Protein AF-A0A2D4MQB1-F1 (afdb_monomer_lite)

InterPro domains:
  IPR019140 Mini-chromosome maintenance complex-binding protein [PF09739] (4-278)
  IPR019140 Mini-chromosome maintenance complex-binding protein [PTHR13489] (4-278)

pLDDT: mean 83.59, std 16.18, range [29.67, 97.56]

Radius of gyration: 23.27 Å; chains: 1; bounding box: 60×60×60 Å

Foldseek 3Di:
DDDDPPDDPPPLQDQDPPDDDQAAAEDDDPPPVVDDQQFDKDFDFDKDQDQVVLVVVVVVVVVPDDPPPVPPPPQDPLQCCNVRPHCVRYIYGYGPDMDGAPFDPPVADSDCVDPVNVVVVVVCVVVVVVVVVVQLVVQCVLVVNPSVVSVLVVLQLPFDQPDDDPQFGPRHDDDDDPPDPLDPVSLVSVVVVVVVVGVAEDEDEPALCCLQPFFAAWEQDPNNRDTRHHNVSHHHSYHYHYHCSNYDDDDRDPSSVVNVVQVVCCVGRVDGDYHHPD

Organism: NCBI:txid129469

Structure (mmCIF, N/CA/C/O backbone):
data_AF-A0A2D4MQB1-F1
#
_entry.id   AF-A0A2D4MQB1-F1
#
loop_
_atom_site.group_PDB
_atom_site.id
_atom_site.type_symbol
_atom_site.label_atom_id
_atom_site.label_alt_id
_atom_site.label_comp_id
_atom_site.label_asym_id
_atom_site.label_entity_id
_atom_site.label_seq_id
_atom_site.pdbx_PDB_ins_code
_atom_site.Cartn_x
_atom_site.Cartn_y
_atom_site.Cartn_z
_atom_site.occupancy
_atom_site.B_iso_or_equiv
_atom_site.auth_seq_id
_atom_site.auth_comp_id
_atom_site.auth_asym_id
_atom_site.auth_atom_id
_atom_site.pdbx_PDB_model_num
ATOM 1 N N . MET A 1 1 ? 14.865 -39.411 -20.810 1.00 39.41 1 MET A N 1
ATOM 2 C CA . MET A 1 1 ? 15.833 -38.439 -20.257 1.00 39.41 1 MET A CA 1
ATOM 3 C C . MET A 1 1 ? 15.726 -37.152 -21.051 1.00 39.41 1 MET A C 1
ATOM 5 O O . MET A 1 1 ? 15.354 -37.228 -22.212 1.00 39.41 1 MET A O 1
ATOM 9 N N . ILE A 1 2 ? 16.110 -36.040 -20.419 1.00 30.61 2 ILE A N 1
ATOM 10 C CA . ILE A 1 2 ? 16.057 -34.640 -20.873 1.00 30.61 2 ILE A CA 1
ATOM 11 C C . ILE A 1 2 ? 14.735 -33.954 -20.499 1.00 30.61 2 ILE A C 1
ATOM 13 O O . ILE A 1 2 ? 13.847 -33.720 -21.311 1.00 30.61 2 ILE A O 1
ATOM 17 N N . SER A 1 3 ? 14.630 -33.645 -19.205 1.00 29.67 3 SER A N 1
ATOM 18 C CA . SER A 1 3 ? 13.843 -32.523 -18.701 1.00 29.67 3 SER A CA 1
ATOM 19 C C . SER A 1 3 ? 14.290 -31.257 -19.430 1.00 29.67 3 SER A C 1
ATOM 21 O O . SER A 1 3 ? 15.469 -30.904 -19.365 1.00 29.67 3 SER A O 1
ATOM 23 N N . LEU A 1 4 ? 13.370 -30.592 -20.135 1.00 36.75 4 LEU A N 1
ATOM 24 C CA . LEU A 1 4 ? 13.613 -29.244 -20.630 1.00 36.75 4 LEU A CA 1
ATOM 25 C C . LEU A 1 4 ? 14.014 -28.373 -19.436 1.00 36.75 4 LEU A C 1
ATOM 27 O O . LEU A 1 4 ? 13.298 -28.323 -18.437 1.00 36.75 4 LEU A O 1
ATOM 31 N N . ASN A 1 5 ? 15.168 -27.717 -19.549 1.00 37.62 5 ASN A N 1
ATOM 32 C CA . ASN A 1 5 ? 15.550 -26.602 -18.698 1.00 37.62 5 ASN A CA 1
ATOM 33 C C . ASN A 1 5 ? 14.434 -25.554 -18.782 1.00 37.62 5 ASN A C 1
ATOM 35 O O . ASN A 1 5 ? 14.421 -24.733 -19.698 1.00 37.62 5 ASN A O 1
ATOM 39 N N . CYS A 1 6 ? 13.489 -25.585 -17.842 1.00 34.50 6 CYS A N 1
ATOM 40 C CA . CYS A 1 6 ? 12.699 -24.410 -17.529 1.00 34.50 6 CYS A CA 1
ATOM 41 C C . CYS A 1 6 ? 13.705 -23.368 -17.048 1.00 34.50 6 CYS A C 1
ATOM 43 O O . CYS A 1 6 ? 14.207 -23.456 -15.928 1.00 34.50 6 CYS A O 1
ATOM 45 N N . SER A 1 7 ? 14.040 -22.416 -17.920 1.00 46.31 7 SER A N 1
ATOM 46 C CA . SER A 1 7 ? 14.590 -21.135 -17.494 1.00 46.31 7 SER A CA 1
ATOM 47 C C . SER A 1 7 ? 13.799 -20.680 -16.273 1.00 46.31 7 SER A C 1
ATOM 49 O O . SER A 1 7 ? 12.564 -20.745 -16.300 1.00 46.31 7 SER A O 1
ATOM 51 N N . SER A 1 8 ? 14.494 -20.285 -15.207 1.00 52.44 8 SER A N 1
ATOM 52 C CA . SER A 1 8 ? 13.851 -19.728 -14.021 1.00 52.44 8 SER A CA 1
ATOM 53 C C . SER A 1 8 ? 12.807 -18.693 -14.458 1.00 52.44 8 SER A C 1
ATOM 55 O O . SER A 1 8 ? 13.079 -17.911 -15.377 1.00 52.44 8 SER A O 1
ATOM 57 N N . PRO A 1 9 ? 11.590 -18.725 -13.886 1.00 65.94 9 PRO A N 1
ATOM 58 C CA . PRO A 1 9 ? 10.560 -17.762 -14.242 1.00 65.94 9 PRO A CA 1
ATOM 59 C C . PRO A 1 9 ? 11.126 -16.352 -14.055 1.00 65.9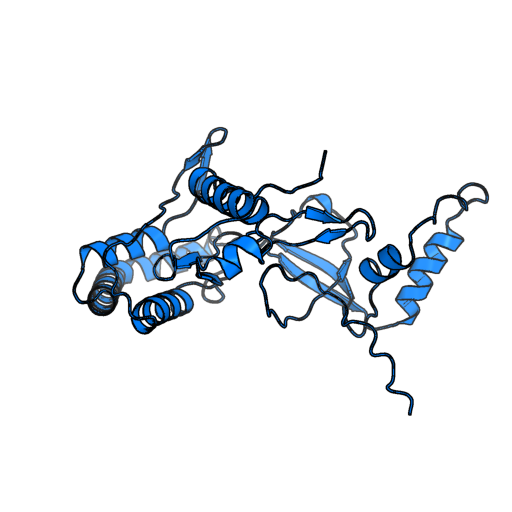4 9 PRO A C 1
ATOM 61 O O . PRO A 1 9 ? 11.779 -16.075 -13.050 1.00 65.94 9 PRO A O 1
ATOM 64 N N . LEU A 1 10 ? 10.923 -15.495 -15.057 1.00 71.06 10 LEU A N 1
ATOM 65 C CA . LEU A 1 10 ? 11.359 -14.102 -15.017 1.00 71.06 10 LEU A CA 1
ATOM 66 C C . LEU A 1 10 ? 10.760 -13.433 -13.777 1.00 71.06 10 LEU A C 1
ATOM 68 O O . LEU A 1 10 ? 9.540 -13.382 -13.626 1.00 71.06 10 LEU A O 1
ATOM 72 N N . ASP A 1 11 ? 11.627 -12.939 -12.895 1.00 82.31 11 ASP A N 1
ATOM 73 C CA . ASP A 1 11 ? 11.204 -12.218 -11.703 1.00 82.31 11 ASP A CA 1
ATOM 74 C C . ASP A 1 11 ? 10.722 -10.818 -12.100 1.00 82.31 11 ASP A C 1
ATOM 76 O O . ASP A 1 11 ? 11.501 -9.925 -12.459 1.00 82.31 11 ASP A O 1
ATOM 80 N N . LEU A 1 12 ? 9.405 -10.634 -12.048 1.00 84.94 12 LEU A N 1
ATOM 81 C CA . LEU A 1 12 ? 8.749 -9.364 -12.340 1.00 84.94 12 LEU A CA 1
ATOM 82 C C . LEU A 1 12 ? 8.940 -8.326 -11.223 1.00 84.94 12 LEU A C 1
ATOM 84 O O . LEU A 1 12 ? 8.574 -7.172 -11.430 1.00 84.94 12 LEU A O 1
ATOM 88 N N . ASN A 1 13 ? 9.605 -8.693 -10.117 1.00 87.31 13 ASN A N 1
ATOM 89 C CA . ASN A 1 13 ? 9.985 -7.804 -9.016 1.00 87.31 13 ASN A CA 1
ATOM 90 C C . ASN A 1 13 ? 8.786 -7.132 -8.365 1.00 87.31 13 ASN A C 1
ATOM 92 O O . ASN A 1 13 ? 8.768 -5.929 -8.111 1.00 87.31 13 ASN A O 1
ATOM 96 N N . PHE A 1 14 ? 7.765 -7.942 -8.124 1.00 89.94 14 PHE A N 1
ATOM 97 C CA . PHE A 1 14 ? 6.647 -7.540 -7.303 1.00 89.94 14 PHE A CA 1
ATOM 98 C C . PHE A 1 14 ? 7.114 -7.361 -5.853 1.00 89.94 14 PHE A C 1
ATOM 100 O O . PHE A 1 14 ? 7.876 -8.192 -5.350 1.00 89.94 14 PHE A O 1
ATOM 107 N N . PRO A 1 15 ? 6.684 -6.290 -5.165 1.00 89.38 15 PRO A N 1
ATOM 108 C CA . PRO A 1 15 ? 7.092 -6.043 -3.788 1.00 89.38 15 PRO A CA 1
ATOM 109 C C . PRO A 1 15 ? 6.518 -7.079 -2.821 1.00 89.38 15 PRO A C 1
ATOM 111 O O . PRO A 1 15 ? 7.163 -7.396 -1.822 1.00 89.38 15 PRO A O 1
ATOM 114 N N . LEU A 1 16 ? 5.321 -7.607 -3.098 1.00 91.12 16 LEU A N 1
ATOM 115 C CA . LEU A 1 16 ? 4.625 -8.523 -2.202 1.00 91.12 16 LEU A CA 1
ATOM 116 C C . LEU A 1 16 ? 4.814 -9.993 -2.611 1.00 91.12 16 LEU A C 1
ATOM 118 O O . LEU A 1 16 ? 4.748 -10.335 -3.796 1.00 91.12 16 LEU A O 1
ATOM 122 N N . PRO A 1 17 ? 5.018 -10.902 -1.639 1.00 86.19 17 PRO A N 1
ATOM 123 C CA . PRO A 1 17 ? 5.221 -12.312 -1.929 1.00 86.19 17 PRO A CA 1
ATOM 124 C C . PRO A 1 17 ? 3.948 -12.942 -2.504 1.00 86.19 17 PRO A C 1
ATOM 126 O O . PRO A 1 17 ? 2.856 -12.795 -1.960 1.00 86.19 17 PRO A O 1
ATOM 129 N N . GLY A 1 18 ? 4.100 -13.699 -3.591 1.00 83.00 18 GLY A N 1
ATOM 130 C CA . GLY A 1 18 ? 2.994 -14.431 -4.213 1.00 83.00 18 GLY A CA 1
ATOM 131 C C . GLY A 1 18 ? 2.094 -13.594 -5.125 1.00 83.00 18 GLY A C 1
ATOM 132 O O . GLY A 1 18 ? 1.103 -14.134 -5.624 1.00 83.00 18 GLY A O 1
ATOM 133 N N . GLU A 1 19 ? 2.433 -12.325 -5.383 1.00 83.88 19 GLU A N 1
ATOM 134 C CA . GLU A 1 19 ? 1.732 -11.516 -6.380 1.00 83.88 19 GLU A CA 1
ATOM 135 C C . GLU A 1 19 ? 1.827 -12.133 -7.778 1.00 83.88 19 GLU A C 1
ATOM 137 O O . GLU A 1 19 ? 2.882 -12.558 -8.252 1.00 83.88 19 GLU A O 1
ATOM 142 N N . LYS A 1 20 ? 0.670 -12.188 -8.437 1.00 78.62 20 LYS A N 1
ATOM 143 C CA . LYS A 1 20 ? 0.498 -12.681 -9.804 1.00 78.62 20 LYS A CA 1
ATOM 144 C C . LYS A 1 20 ? -0.252 -11.613 -10.582 1.00 78.62 20 LYS A C 1
ATOM 146 O O . LYS A 1 20 ? -1.454 -11.726 -10.808 1.00 78.62 20 LYS A O 1
ATOM 151 N N . GLY A 1 21 ? 0.455 -10.536 -10.898 1.00 82.19 21 GLY A N 1
ATOM 152 C CA . GLY A 1 21 ? -0.065 -9.417 -11.675 1.00 82.19 21 GLY A CA 1
ATOM 153 C C . GLY A 1 21 ? 0.543 -9.360 -13.077 1.00 82.19 21 GLY A C 1
ATOM 154 O O . GLY A 1 21 ? 1.597 -9.954 -13.320 1.00 82.19 21 GLY A O 1
ATOM 155 N N . PRO A 1 22 ? -0.093 -8.639 -14.012 1.00 86.56 22 PRO A N 1
ATOM 156 C CA . PRO A 1 22 ? 0.589 -8.210 -15.221 1.00 86.56 22 PRO A CA 1
ATOM 157 C C . PRO A 1 22 ? 1.653 -7.164 -14.858 1.00 86.56 22 PRO A C 1
ATOM 159 O O . PRO A 1 22 ? 1.394 -6.241 -14.089 1.00 86.56 22 PRO A O 1
ATOM 162 N N . ALA A 1 23 ? 2.841 -7.290 -15.440 1.00 88.81 23 ALA A N 1
ATOM 163 C CA . ALA A 1 23 ? 3.838 -6.226 -15.452 1.00 88.81 23 ALA A CA 1
ATOM 164 C C . ALA A 1 23 ? 3.847 -5.574 -16.837 1.00 88.81 23 ALA A C 1
ATOM 166 O O . ALA A 1 23 ? 3.594 -6.242 -17.838 1.00 88.81 23 ALA A O 1
ATOM 167 N N . CYS A 1 24 ? 4.159 -4.284 -16.919 1.00 89.50 24 CYS A N 1
ATOM 168 C CA . CYS A 1 24 ? 4.326 -3.605 -18.200 1.00 89.50 24 CYS A CA 1
ATOM 169 C C . CYS A 1 24 ? 5.505 -2.635 -18.157 1.00 89.50 24 CYS A C 1
ATOM 171 O O . CYS A 1 24 ? 5.868 -2.118 -17.100 1.00 89.50 24 CYS A O 1
ATOM 173 N N . LEU A 1 25 ? 6.104 -2.400 -19.322 1.00 90.62 25 LEU A N 1
ATOM 174 C CA . LEU A 1 25 ? 7.092 -1.351 -19.524 1.00 90.62 25 LEU A CA 1
ATOM 175 C C . LEU A 1 25 ? 6.402 -0.145 -20.141 1.00 90.62 25 LEU A C 1
ATOM 177 O O . LEU A 1 25 ? 5.804 -0.229 -21.212 1.00 90.62 25 LEU A O 1
ATOM 181 N N . VAL A 1 26 ? 6.510 0.990 -19.472 1.00 91.75 26 VAL A N 1
ATOM 182 C CA . VAL A 1 26 ? 5.881 2.233 -19.899 1.00 91.75 26 VAL A CA 1
ATOM 183 C C . VAL A 1 26 ? 6.964 3.132 -20.490 1.00 91.75 26 VAL A C 1
ATOM 185 O O . VAL A 1 26 ? 7.891 3.531 -19.788 1.00 91.75 26 VAL A O 1
ATOM 188 N N . LYS A 1 27 ? 6.884 3.413 -21.795 1.00 90.75 27 LYS A N 1
ATOM 189 C CA . LYS A 1 27 ? 7.821 4.294 -22.503 1.00 90.75 27 LYS A CA 1
ATOM 190 C C . LYS A 1 27 ? 7.291 5.723 -22.479 1.00 90.75 27 LYS A C 1
ATOM 192 O O . LYS A 1 27 ? 6.285 6.021 -23.123 1.00 90.75 27 LYS A O 1
ATOM 197 N N . ILE A 1 28 ? 7.985 6.582 -21.741 1.00 90.94 28 ILE A N 1
ATOM 198 C CA . ILE A 1 28 ? 7.672 8.003 -21.587 1.00 90.94 28 ILE A CA 1
ATOM 199 C C . ILE A 1 28 ? 8.730 8.798 -22.350 1.00 90.94 28 ILE A C 1
ATOM 201 O O . ILE A 1 28 ? 9.920 8.626 -22.106 1.00 90.94 28 ILE A O 1
ATOM 205 N N . TYR A 1 29 ? 8.289 9.635 -23.284 1.00 88.69 29 TYR A N 1
ATOM 206 C CA . TYR A 1 29 ? 9.176 10.403 -24.163 1.00 88.69 29 TYR A CA 1
ATOM 207 C C . TYR A 1 29 ? 9.440 11.821 -23.657 1.00 88.69 29 TYR A C 1
ATOM 209 O O . TYR A 1 29 ? 10.516 12.366 -23.874 1.00 88.69 29 TYR A O 1
ATOM 217 N N . GLU A 1 30 ? 8.471 12.402 -22.952 1.00 85.75 30 GLU A N 1
ATOM 218 C CA . GLU A 1 30 ? 8.533 13.762 -22.424 1.00 85.75 30 GLU A CA 1
ATOM 219 C C . GLU A 1 30 ? 8.185 13.757 -20.934 1.00 85.75 30 GLU A C 1
ATOM 221 O O . GLU A 1 30 ? 7.330 12.991 -20.490 1.00 85.75 30 GLU A O 1
ATOM 226 N N . ASN A 1 31 ? 8.828 14.633 -20.157 1.00 80.62 31 ASN A N 1
ATOM 227 C CA . ASN A 1 31 ? 8.531 14.855 -18.735 1.00 80.62 31 ASN A CA 1
ATOM 228 C C . ASN A 1 31 ? 8.617 13.600 -17.836 1.00 80.62 31 ASN A C 1
ATOM 230 O O . ASN A 1 31 ? 7.926 13.521 -16.817 1.00 80.62 31 ASN A O 1
ATOM 234 N N . GLY A 1 32 ? 9.483 12.633 -18.168 1.00 75.31 32 GLY A N 1
ATOM 235 C CA . GLY A 1 32 ? 9.675 11.407 -17.375 1.00 75.31 32 GLY A CA 1
ATOM 236 C C . GLY A 1 32 ? 10.068 11.664 -15.914 1.00 75.31 32 GLY A C 1
ATOM 237 O O . GLY A 1 32 ? 9.607 10.954 -15.023 1.00 75.31 32 GLY A O 1
ATOM 238 N N . ASP A 1 33 ? 10.811 12.742 -15.653 1.00 82.62 33 ASP A N 1
ATOM 239 C CA . ASP A 1 33 ? 11.282 13.129 -14.312 1.00 82.62 33 ASP A CA 1
ATOM 240 C C . ASP A 1 33 ? 10.156 13.533 -13.340 1.00 82.62 33 ASP A C 1
ATOM 242 O O . ASP A 1 33 ? 10.383 13.700 -12.139 1.00 82.62 33 ASP A O 1
ATOM 246 N N . SER A 1 34 ? 8.929 13.713 -13.840 1.00 86.38 34 SER A N 1
ATOM 247 C CA . SER A 1 34 ? 7.768 14.075 -13.020 1.00 86.38 34 SER A CA 1
ATOM 248 C C . SER A 1 34 ? 7.245 12.921 -12.156 1.00 86.38 34 SER A C 1
ATOM 250 O O . SER A 1 34 ? 6.579 13.166 -11.143 1.00 86.38 34 SER A O 1
ATOM 252 N N . PHE A 1 35 ? 7.568 11.675 -12.513 1.00 89.44 35 PHE A N 1
ATOM 253 C CA . PHE A 1 35 ? 7.091 10.479 -11.828 1.00 89.44 35 PHE A CA 1
ATOM 254 C C . PHE A 1 35 ? 8.142 9.928 -10.871 1.00 89.44 35 PHE A C 1
ATOM 256 O O . PHE A 1 35 ? 9.323 9.812 -11.198 1.00 89.44 35 PHE A O 1
ATOM 263 N N . LYS A 1 36 ? 7.705 9.562 -9.667 1.00 89.31 36 LYS A N 1
ATOM 264 C CA . LYS A 1 36 ? 8.562 8.951 -8.648 1.00 89.31 36 LYS A CA 1
ATOM 265 C C . LYS A 1 36 ? 8.267 7.466 -8.513 1.00 89.31 36 LYS A C 1
ATOM 267 O O . LYS A 1 36 ? 7.178 6.990 -8.823 1.00 89.31 36 LYS A O 1
ATOM 272 N N . VAL A 1 37 ? 9.242 6.735 -7.982 1.00 87.38 37 VAL A N 1
ATOM 273 C CA . VAL A 1 37 ? 9.054 5.334 -7.594 1.00 87.38 37 VAL A CA 1
ATOM 274 C C . VAL A 1 37 ? 7.880 5.236 -6.609 1.00 87.38 37 VAL A C 1
ATOM 276 O O . VAL A 1 37 ? 7.793 6.031 -5.673 1.00 87.38 37 VAL A O 1
ATOM 279 N N . ASN A 1 38 ? 6.995 4.260 -6.833 1.00 88.69 38 ASN A N 1
ATOM 280 C CA . ASN A 1 38 ? 5.734 4.017 -6.109 1.00 88.69 38 ASN A CA 1
ATOM 281 C C . ASN A 1 38 ? 4.607 5.026 -6.356 1.00 88.69 38 ASN A C 1
ATOM 283 O O . ASN A 1 38 ? 3.572 4.944 -5.687 1.00 88.69 38 ASN A O 1
ATOM 287 N N . ASP A 1 39 ? 4.769 5.956 -7.299 1.00 90.88 39 ASP A N 1
ATOM 288 C CA . ASP A 1 39 ? 3.627 6.731 -7.768 1.00 90.88 39 ASP A CA 1
ATOM 289 C C . ASP A 1 39 ? 2.633 5.815 -8.488 1.00 90.88 39 ASP A C 1
ATOM 291 O O . ASP A 1 39 ? 3.007 4.934 -9.262 1.00 90.88 39 ASP A O 1
ATOM 295 N N . ILE A 1 40 ? 1.347 6.047 -8.232 1.00 91.38 40 ILE A N 1
ATOM 296 C CA . ILE A 1 40 ? 0.264 5.360 -8.926 1.00 91.38 40 ILE A CA 1
ATOM 297 C C . ILE A 1 40 ? -0.166 6.235 -10.095 1.00 91.38 40 ILE A C 1
ATOM 299 O O . ILE A 1 40 ? -0.506 7.407 -9.905 1.00 91.38 40 ILE A O 1
ATOM 303 N N . LEU A 1 41 ? -0.148 5.663 -11.295 1.00 91.75 41 LEU A N 1
ATOM 304 C CA . LEU A 1 41 ? -0.422 6.370 -12.538 1.00 91.75 41 LEU A CA 1
ATOM 305 C C . LEU A 1 41 ? -1.581 5.720 -13.286 1.00 91.75 41 LEU A C 1
ATOM 307 O O . LEU A 1 41 ? -1.700 4.497 -13.323 1.00 91.75 41 LEU A O 1
ATOM 311 N N . GLU A 1 42 ? -2.375 6.553 -13.941 1.00 91.31 42 GLU A N 1
ATOM 312 C CA . GLU A 1 42 ? -3.244 6.148 -15.034 1.00 91.31 42 GLU A CA 1
ATOM 313 C C . GLU A 1 42 ? -2.563 6.512 -16.355 1.00 91.31 42 GLU A C 1
ATOM 315 O O . GLU A 1 42 ? -2.073 7.631 -16.527 1.00 91.31 42 GLU A O 1
ATOM 320 N N . VAL A 1 43 ? -2.473 5.550 -17.272 1.00 92.94 43 VAL A N 1
ATOM 321 C CA . VAL A 1 43 ? -1.682 5.679 -18.497 1.00 92.94 43 VAL A CA 1
ATOM 322 C C . VAL A 1 43 ? -2.535 5.331 -19.706 1.00 92.94 43 VAL A C 1
ATOM 324 O O . VAL A 1 43 ? -3.110 4.247 -19.787 1.00 92.94 43 VAL A O 1
ATOM 327 N N . TYR A 1 44 ? -2.534 6.232 -20.681 1.00 93.94 44 TYR A N 1
ATOM 328 C CA . TYR A 1 44 ? -3.161 6.067 -21.982 1.00 93.94 44 TYR A CA 1
ATOM 329 C C . TYR A 1 44 ? -2.072 6.067 -23.049 1.00 93.94 44 TYR A C 1
ATOM 331 O O . TYR A 1 44 ? -1.236 6.974 -23.124 1.00 93.94 44 TYR A O 1
ATOM 339 N N . GLY A 1 45 ? -2.061 5.038 -23.887 1.00 94.00 45 GLY A N 1
ATOM 340 C CA . GLY A 1 45 ? -0.991 4.861 -24.851 1.00 94.00 45 GLY A CA 1
ATOM 341 C C . GLY A 1 45 ? -1.252 3.757 -25.855 1.00 94.00 45 GLY A C 1
ATOM 342 O O . GLY A 1 45 ? -2.281 3.082 -25.828 1.00 94.00 45 GLY A O 1
ATOM 343 N N . ILE A 1 46 ? -0.285 3.581 -26.748 1.00 93.56 46 ILE A N 1
ATOM 344 C CA . ILE A 1 46 ? -0.321 2.554 -27.786 1.00 93.56 46 ILE A CA 1
ATOM 345 C C . ILE A 1 46 ? 0.390 1.317 -27.250 1.00 93.56 46 ILE A C 1
ATOM 347 O O . ILE A 1 46 ? 1.571 1.364 -26.892 1.00 93.56 46 ILE A O 1
ATOM 351 N N . LEU A 1 47 ? -0.339 0.204 -27.194 1.00 92.00 47 LEU A N 1
ATOM 352 C CA . LEU A 1 47 ? 0.217 -1.088 -26.827 1.00 92.00 47 LEU A CA 1
ATOM 353 C C . LEU A 1 47 ? 1.087 -1.617 -27.974 1.00 92.00 47 LEU A C 1
ATOM 355 O O . LEU A 1 47 ? 0.601 -1.870 -29.074 1.00 92.00 47 LEU A O 1
ATOM 359 N N . SER A 1 48 ? 2.367 -1.819 -27.690 1.00 85.44 48 SER A N 1
ATOM 360 C CA . SER A 1 48 ? 3.320 -2.450 -28.591 1.00 85.44 48 SER A CA 1
ATOM 361 C C . SER A 1 48 ? 3.510 -3.913 -28.202 1.00 85.44 48 SER A C 1
ATOM 363 O O . SER A 1 48 ? 3.967 -4.235 -27.100 1.00 85.44 48 SER A O 1
ATOM 365 N N . VAL A 1 49 ? 3.119 -4.798 -29.119 1.00 74.19 49 VAL A N 1
ATOM 366 C CA . VAL A 1 49 ? 3.163 -6.261 -28.952 1.00 74.19 49 VAL A CA 1
ATOM 367 C C . VAL A 1 49 ? 4.232 -6.900 -29.848 1.00 74.19 49 VAL A C 1
ATOM 369 O O . VAL A 1 49 ? 4.487 -8.097 -29.742 1.00 74.19 49 VAL A O 1
ATOM 372 N N . ASP A 1 50 ? 4.859 -6.123 -30.737 1.00 66.06 50 ASP A N 1
ATOM 373 C CA . ASP A 1 50 ? 5.742 -6.658 -31.771 1.00 66.06 50 ASP A CA 1
ATOM 374 C C . ASP A 1 50 ? 7.142 -6.988 -31.208 1.00 66.06 50 ASP A C 1
ATOM 376 O O . ASP A 1 50 ? 7.844 -6.083 -30.738 1.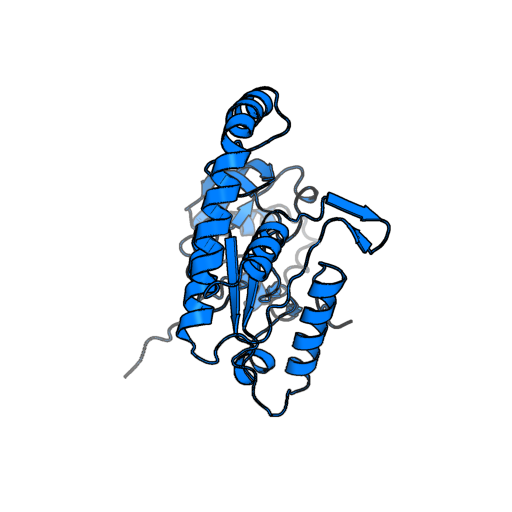00 66.06 50 ASP A O 1
ATOM 380 N N . PRO A 1 51 ? 7.594 -8.258 -31.253 1.00 59.28 51 PRO A N 1
ATOM 381 C CA . PRO A 1 51 ? 8.953 -8.628 -30.867 1.00 59.28 51 PRO A CA 1
ATOM 382 C C . PRO A 1 51 ? 10.038 -7.957 -31.728 1.00 59.28 51 PRO A C 1
ATOM 384 O O . PRO A 1 51 ? 11.157 -7.803 -31.239 1.00 59.28 51 PRO A O 1
ATOM 387 N N . VAL A 1 52 ? 9.734 -7.520 -32.957 1.00 55.34 52 VAL A N 1
ATOM 388 C CA . VAL A 1 52 ? 10.694 -6.860 -33.863 1.00 55.34 52 VAL A CA 1
ATOM 389 C C . VAL A 1 52 ? 11.063 -5.454 -33.379 1.00 55.34 52 VAL A C 1
ATOM 391 O O . VAL A 1 52 ? 12.213 -5.042 -33.510 1.00 55.34 52 VAL A O 1
ATOM 394 N N . LEU A 1 53 ? 10.156 -4.741 -32.702 1.00 53.44 53 LEU A N 1
ATOM 395 C CA . LEU A 1 53 ? 10.472 -3.438 -32.099 1.00 53.44 53 LEU A CA 1
ATOM 396 C C . LEU A 1 53 ? 11.480 -3.541 -30.942 1.00 53.44 53 LEU A C 1
ATOM 398 O O . LEU A 1 53 ? 12.114 -2.544 -30.606 1.00 53.44 53 LEU A O 1
ATOM 402 N N . ASN A 1 54 ? 11.674 -4.727 -30.350 1.00 52.62 54 ASN A N 1
ATOM 403 C CA . ASN A 1 54 ? 12.763 -4.945 -29.389 1.00 52.62 54 ASN A CA 1
ATOM 404 C C . ASN A 1 54 ? 14.13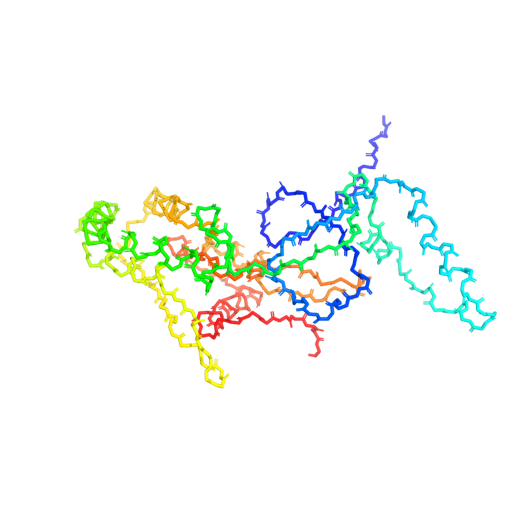3 -5.020 -30.071 1.00 52.62 54 ASN A C 1
ATOM 406 O O . ASN A 1 54 ? 15.124 -4.644 -29.455 1.00 52.62 54 ASN A O 1
ATOM 410 N N . LEU A 1 55 ? 14.189 -5.490 -31.321 1.00 51.88 55 LEU A N 1
ATOM 411 C CA . LEU A 1 55 ? 15.415 -5.519 -32.121 1.00 51.88 55 LEU A CA 1
ATOM 412 C C . LEU A 1 55 ? 15.726 -4.129 -32.676 1.00 51.88 55 LEU A C 1
ATOM 414 O O . LEU A 1 55 ? 16.850 -3.671 -32.539 1.00 51.88 55 LEU A O 1
ATOM 418 N N . LEU A 1 56 ? 14.719 -3.407 -33.178 1.00 48.66 56 LEU A N 1
ATOM 419 C CA . LEU A 1 56 ? 14.902 -2.053 -33.714 1.00 48.66 56 LEU A CA 1
ATOM 420 C C . LEU A 1 56 ? 15.378 -1.048 -32.654 1.00 48.66 56 LEU A C 1
ATOM 422 O O . LEU A 1 56 ? 16.159 -0.163 -32.960 1.00 48.66 56 LEU A O 1
ATOM 426 N N . ASN A 1 57 ? 14.981 -1.206 -31.388 1.00 50.81 57 ASN A N 1
ATOM 427 C CA . ASN A 1 57 ? 15.487 -0.369 -30.294 1.00 50.81 57 ASN A CA 1
ATOM 428 C C . ASN A 1 57 ? 16.964 -0.671 -29.946 1.00 50.81 57 ASN A C 1
ATOM 430 O O . ASN A 1 57 ? 17.623 0.173 -29.338 1.00 50.81 57 ASN A O 1
ATOM 434 N N . ASN A 1 58 ? 17.467 -1.859 -30.309 1.00 48.72 58 ASN A N 1
ATOM 435 C CA . ASN A 1 58 ? 18.894 -2.184 -30.268 1.00 48.72 58 ASN A CA 1
ATOM 436 C C . ASN A 1 58 ? 19.597 -1.658 -31.533 1.00 48.72 58 ASN A C 1
ATOM 438 O O . ASN A 1 58 ? 20.675 -1.091 -31.425 1.00 48.72 58 ASN A O 1
ATOM 442 N N . GLU A 1 59 ? 18.964 -1.748 -32.707 1.00 43.25 59 GLU A N 1
ATOM 443 C CA . GLU A 1 59 ? 19.525 -1.252 -33.975 1.00 43.25 59 GLU A CA 1
ATOM 444 C C . GLU A 1 59 ? 19.545 0.284 -34.080 1.00 43.25 59 GLU A C 1
ATOM 446 O O . GLU A 1 59 ? 20.445 0.836 -34.697 1.00 43.25 59 GLU A O 1
ATOM 451 N N . GLU A 1 60 ? 18.609 1.018 -33.468 1.00 44.66 60 GLU A N 1
ATOM 452 C CA . GLU A 1 60 ? 18.672 2.487 -33.376 1.00 44.66 60 GLU A CA 1
ATOM 453 C C . GLU A 1 60 ? 19.802 2.943 -32.444 1.00 44.66 60 GLU A C 1
ATOM 455 O O . GLU A 1 60 ? 20.436 3.958 -32.723 1.00 44.66 60 GLU A O 1
ATOM 460 N N . ARG A 1 61 ? 20.122 2.161 -31.397 1.00 44.94 61 ARG A N 1
ATOM 461 C CA . ARG A 1 61 ? 21.348 2.3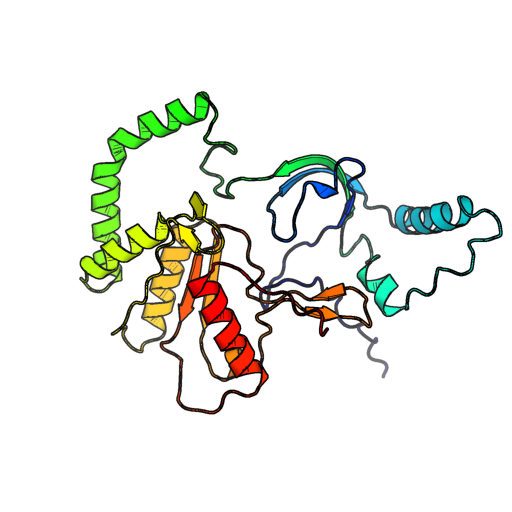56 -30.601 1.00 44.94 61 ARG A CA 1
ATOM 462 C C . ARG A 1 61 ? 22.609 2.049 -31.415 1.00 44.94 61 ARG A C 1
ATOM 464 O O . ARG A 1 61 ? 23.618 2.718 -31.224 1.00 44.94 61 ARG A O 1
ATOM 471 N N . GLU A 1 62 ? 22.558 1.086 -32.335 1.00 39.06 62 GLU A N 1
ATOM 472 C CA . GLU A 1 62 ? 23.670 0.800 -33.252 1.00 39.06 62 GLU A CA 1
ATOM 473 C C . GLU A 1 62 ? 23.810 1.873 -34.353 1.00 39.06 62 GLU A C 1
ATOM 475 O O . GLU A 1 62 ? 24.926 2.281 -34.671 1.00 39.06 62 GLU A O 1
ATOM 480 N N . ASN A 1 63 ? 22.707 2.408 -34.884 1.00 36.69 63 ASN A N 1
ATOM 481 C CA . ASN A 1 63 ? 22.708 3.336 -36.023 1.00 36.69 63 ASN A CA 1
ATOM 482 C C . ASN A 1 63 ? 22.862 4.819 -35.652 1.00 36.69 63 ASN A C 1
ATOM 484 O O . ASN A 1 63 ? 23.173 5.623 -36.532 1.00 36.69 63 ASN A O 1
ATOM 488 N N . SER A 1 64 ? 22.685 5.210 -34.384 1.00 39.00 64 SER A N 1
ATOM 489 C CA . SER A 1 64 ? 23.063 6.552 -33.912 1.00 39.00 64 SER A CA 1
ATOM 490 C C . SER A 1 64 ? 24.523 6.647 -33.456 1.00 39.00 64 SER A C 1
ATOM 492 O O . SER A 1 64 ? 24.954 7.717 -33.027 1.00 39.00 64 SER A O 1
ATOM 494 N N . SER A 1 65 ? 25.297 5.560 -33.548 1.00 37.59 65 SER A N 1
ATOM 495 C CA . SER A 1 65 ? 26.698 5.565 -33.140 1.00 37.59 65 SER A CA 1
ATOM 496 C C . SER A 1 65 ? 27.584 6.158 -34.240 1.00 37.59 65 SER A C 1
ATOM 498 O O . SER A 1 65 ? 27.835 5.584 -35.301 1.00 37.59 65 SER A O 1
ATOM 500 N N . SER A 1 66 ? 28.098 7.358 -33.977 1.00 37.56 66 SER A N 1
ATOM 501 C CA . SER A 1 66 ? 29.372 7.754 -34.572 1.00 37.56 66 SER A CA 1
ATOM 502 C C . SER A 1 66 ? 30.435 6.696 -34.201 1.00 37.56 66 SER A C 1
ATOM 504 O O . SER A 1 66 ? 30.324 6.102 -33.125 1.00 37.56 66 SER A O 1
ATOM 506 N N . PRO A 1 67 ? 31.471 6.432 -35.027 1.00 37.16 67 PRO A N 1
ATOM 507 C CA . PRO A 1 67 ? 32.384 5.285 -34.862 1.00 37.16 67 PRO A CA 1
ATOM 508 C C . PRO A 1 67 ? 33.283 5.309 -33.607 1.00 37.16 67 PRO A C 1
ATOM 510 O O . PRO A 1 67 ? 34.306 4.630 -33.575 1.00 37.16 67 PRO A O 1
ATOM 513 N N . MET A 1 68 ? 32.957 6.126 -32.603 1.00 37.91 68 MET A N 1
ATOM 514 C CA . MET A 1 68 ? 33.743 6.346 -31.392 1.00 37.91 68 MET A CA 1
ATOM 515 C C . MET A 1 68 ? 33.018 5.945 -30.091 1.00 37.91 68 MET A C 1
ATOM 517 O O . MET A 1 68 ? 33.654 5.970 -29.044 1.00 37.91 68 MET A O 1
ATOM 521 N N . GLU A 1 69 ? 31.745 5.522 -30.143 1.00 36.06 69 GLU A N 1
ATOM 522 C CA . GLU A 1 69 ? 30.948 5.112 -28.960 1.00 36.06 69 GLU A CA 1
ATOM 523 C C . GLU A 1 69 ? 30.671 3.596 -28.875 1.00 36.06 69 GLU A C 1
ATOM 525 O O . GLU A 1 69 ? 29.962 3.122 -27.991 1.00 36.06 69 GLU A O 1
ATOM 530 N N . SER A 1 70 ? 31.272 2.781 -29.746 1.00 39.12 70 SER A N 1
ATOM 531 C CA . SER A 1 70 ? 31.125 1.315 -29.749 1.00 39.12 70 SER A CA 1
ATOM 532 C C . SER A 1 70 ? 31.933 0.601 -28.644 1.00 39.12 70 SER A C 1
ATOM 534 O O . SER A 1 70 ? 32.419 -0.510 -28.854 1.00 39.12 70 SER A O 1
ATOM 536 N N . MET A 1 71 ? 32.120 1.247 -27.488 1.00 41.09 71 MET A N 1
ATOM 537 C CA . MET A 1 71 ? 32.857 0.721 -26.328 1.00 41.09 71 MET A CA 1
ATOM 538 C C . MET A 1 71 ? 31.995 0.629 -25.048 1.00 41.09 71 MET A C 1
ATOM 540 O O . MET A 1 71 ? 32.437 0.006 -24.088 1.00 41.09 71 MET A O 1
ATOM 544 N N . ASP A 1 72 ? 30.765 1.165 -25.035 1.00 39.66 72 ASP A N 1
ATOM 545 C CA . ASP A 1 72 ? 29.968 1.307 -23.797 1.00 39.66 72 ASP A CA 1
ATOM 546 C C . ASP A 1 72 ? 28.831 0.282 -23.605 1.00 39.66 72 ASP A C 1
ATOM 548 O O . ASP A 1 72 ? 28.151 0.303 -22.583 1.00 39.66 72 ASP A O 1
ATOM 552 N N . CYS A 1 73 ? 28.633 -0.681 -24.512 1.00 48.19 73 CYS A N 1
ATOM 553 C CA . CYS A 1 73 ? 27.679 -1.781 -24.295 1.00 48.19 73 CYS A CA 1
ATOM 554 C C . CYS A 1 73 ? 28.353 -2.952 -23.553 1.00 48.19 73 CYS A C 1
ATOM 556 O O . CYS A 1 73 ? 28.563 -4.030 -24.113 1.00 48.19 73 CYS A O 1
ATOM 558 N N . MET A 1 74 ? 28.722 -2.731 -22.292 1.00 54.00 74 MET A N 1
ATOM 559 C CA . MET A 1 74 ? 29.180 -3.779 -21.364 1.00 54.00 74 MET A CA 1
ATOM 560 C C . MET A 1 74 ? 28.042 -4.275 -20.453 1.00 54.00 74 MET A C 1
ATOM 562 O O . MET A 1 74 ? 28.301 -4.760 -19.355 1.00 54.00 74 MET A O 1
ATOM 566 N N . ASP A 1 75 ? 26.784 -4.178 -20.897 1.00 63.78 75 ASP A N 1
ATOM 567 C CA . ASP A 1 75 ? 25.655 -4.721 -20.139 1.00 63.78 75 ASP A CA 1
ATOM 568 C C . ASP A 1 75 ? 25.817 -6.240 -20.019 1.00 63.78 75 ASP A C 1
ATOM 570 O O . ASP A 1 75 ? 26.006 -6.966 -21.007 1.00 63.78 75 ASP A O 1
ATOM 574 N N . THR A 1 76 ? 25.755 -6.748 -18.790 1.00 76.06 76 THR A N 1
ATOM 575 C CA . THR A 1 76 ? 25.835 -8.194 -18.577 1.00 76.06 76 THR A CA 1
ATOM 576 C C . THR A 1 76 ? 24.606 -8.887 -19.177 1.00 76.06 76 THR A C 1
ATOM 578 O O . THR A 1 76 ? 23.534 -8.305 -19.348 1.00 76.06 76 THR A O 1
ATOM 581 N N . VAL A 1 77 ? 24.715 -10.186 -19.474 1.00 76.00 77 VAL A N 1
ATOM 582 C CA . VAL A 1 77 ? 23.569 -10.977 -19.970 1.00 76.00 77 VAL A CA 1
ATOM 583 C C . VAL A 1 77 ? 22.387 -10.941 -18.986 1.00 76.00 77 VAL A C 1
ATOM 585 O O . VAL A 1 77 ? 21.232 -11.060 -19.398 1.00 76.00 77 VAL A O 1
ATOM 588 N N . GLU A 1 78 ? 22.663 -10.783 -17.691 1.00 75.56 78 GLU A N 1
ATOM 589 C CA . GLU A 1 78 ? 21.649 -10.659 -16.641 1.00 75.56 78 GLU A CA 1
ATOM 590 C C . GLU A 1 78 ? 20.946 -9.299 -16.695 1.00 75.56 78 GLU A C 1
ATOM 592 O O . GLU A 1 78 ? 19.715 -9.250 -16.694 1.00 75.56 78 GLU A O 1
ATOM 597 N N . GLU A 1 79 ? 21.711 -8.219 -16.845 1.00 79.81 79 GLU A N 1
ATOM 598 C CA . GLU A 1 79 ? 21.209 -6.853 -17.009 1.00 79.81 79 GLU A CA 1
ATOM 599 C C . GLU A 1 79 ? 20.292 -6.734 -18.237 1.00 79.81 79 GLU A C 1
ATOM 601 O O . GLU A 1 79 ? 19.130 -6.328 -18.124 1.00 79.81 79 GLU A O 1
ATOM 606 N N . GLN A 1 80 ? 20.738 -7.226 -19.396 1.00 76.31 80 GLN A N 1
ATOM 607 C CA . GLN A 1 80 ? 19.944 -7.163 -20.626 1.00 76.31 80 GLN A CA 1
ATOM 608 C C . GLN A 1 80 ? 18.620 -7.942 -20.517 1.00 76.31 80 GLN A C 1
ATOM 610 O O . GLN A 1 80 ? 17.591 -7.515 -21.050 1.00 76.31 80 GLN A O 1
ATOM 615 N N . ARG A 1 81 ? 18.605 -9.074 -19.798 1.00 76.50 81 ARG A N 1
ATOM 616 C CA . ARG A 1 81 ? 17.379 -9.862 -19.570 1.00 76.50 81 ARG A CA 1
ATOM 617 C C . ARG A 1 81 ? 16.368 -9.141 -18.686 1.00 76.50 81 ARG A C 1
ATOM 619 O O . ARG A 1 81 ? 15.166 -9.300 -18.902 1.00 76.50 81 ARG A O 1
ATOM 626 N N . VAL A 1 82 ? 16.842 -8.387 -17.699 1.00 78.06 82 VAL A N 1
ATOM 627 C CA . VAL A 1 82 ? 15.990 -7.657 -16.755 1.00 78.06 82 VAL A CA 1
ATOM 628 C C . VAL A 1 82 ? 15.448 -6.368 -17.371 1.00 78.06 82 VAL A C 1
ATOM 630 O O . VAL A 1 82 ? 14.271 -6.060 -17.177 1.00 78.06 82 VAL A O 1
ATOM 633 N N . HIS A 1 83 ? 16.257 -5.639 -18.142 1.00 78.88 83 HIS A N 1
ATOM 634 C CA . HIS A 1 83 ? 15.834 -4.380 -18.767 1.00 78.88 83 HIS A CA 1
ATOM 635 C C . HIS A 1 83 ? 15.025 -4.574 -20.053 1.00 78.88 83 HIS A C 1
ATOM 637 O O . HIS A 1 83 ? 14.170 -3.745 -20.370 1.00 78.88 83 HIS A O 1
ATOM 643 N N . SER A 1 84 ? 15.240 -5.685 -20.764 1.00 77.56 84 SER A N 1
ATOM 644 C CA . SER A 1 84 ? 14.562 -5.984 -22.029 1.00 77.56 84 SER A CA 1
ATOM 645 C C . SER A 1 84 ? 13.866 -7.355 -22.026 1.00 77.56 84 SER A C 1
ATOM 647 O O . SER A 1 84 ? 14.154 -8.197 -22.882 1.00 77.56 84 SER A O 1
ATOM 649 N N . PRO A 1 85 ? 12.903 -7.606 -21.115 1.00 83.19 85 PRO A N 1
ATOM 650 C CA . PRO A 1 85 ? 12.152 -8.856 -21.091 1.00 83.19 85 PRO A CA 1
ATOM 651 C C . PRO A 1 85 ? 11.282 -9.023 -22.353 1.00 83.19 85 PRO A C 1
ATOM 653 O O . PRO A 1 85 ? 10.836 -8.028 -22.943 1.00 83.19 85 PRO A O 1
ATOM 656 N N . PRO A 1 86 ? 10.978 -10.264 -22.774 1.00 81.31 86 PRO A N 1
ATOM 657 C CA . PRO A 1 86 ? 10.122 -10.521 -23.930 1.00 81.31 86 PRO A CA 1
ATOM 658 C C . PRO A 1 86 ? 8.759 -9.821 -23.825 1.00 81.31 86 PRO A C 1
ATOM 660 O O . PRO A 1 86 ? 8.120 -9.850 -22.773 1.00 81.31 86 PRO A O 1
ATOM 663 N N . ALA A 1 87 ? 8.278 -9.240 -24.931 1.00 80.75 87 ALA A N 1
ATOM 664 C CA . ALA A 1 87 ? 6.991 -8.530 -24.978 1.00 80.75 87 ALA A CA 1
ATOM 665 C C . ALA A 1 87 ? 5.781 -9.426 -24.650 1.00 80.75 87 ALA A C 1
ATOM 667 O O . ALA A 1 87 ? 4.753 -8.931 -24.201 1.00 80.75 87 ALA A O 1
ATOM 668 N N . SER A 1 88 ? 5.924 -10.746 -24.814 1.00 80.56 88 SER A N 1
ATOM 669 C CA . SER A 1 88 ? 4.924 -11.739 -24.411 1.00 80.56 88 SER A CA 1
ATOM 670 C C . SER A 1 88 ? 4.745 -11.851 -22.895 1.00 80.56 88 SER A C 1
ATOM 672 O O . SER A 1 88 ? 3.693 -12.290 -22.444 1.00 80.56 88 SER A O 1
ATOM 674 N N . LEU A 1 89 ? 5.775 -11.507 -22.115 1.00 82.44 89 LEU A N 1
ATOM 675 C CA . LEU A 1 89 ? 5.745 -11.532 -20.649 1.00 82.44 89 LEU A CA 1
ATOM 676 C C . LEU A 1 89 ? 5.511 -10.139 -20.072 1.00 82.44 89 LEU A C 1
ATOM 678 O O . LEU A 1 89 ? 4.792 -9.996 -19.089 1.00 82.44 89 LEU A O 1
ATOM 682 N N . VAL A 1 90 ? 6.122 -9.124 -20.686 1.00 87.19 90 VAL A N 1
ATOM 683 C CA . VAL A 1 90 ? 6.041 -7.735 -20.237 1.00 87.19 90 VAL A CA 1
ATOM 684 C C . VAL A 1 90 ? 5.709 -6.842 -21.440 1.00 87.19 90 VAL A C 1
ATOM 686 O O . VAL A 1 90 ? 6.619 -6.430 -22.174 1.00 87.19 90 VAL A O 1
ATOM 689 N N . PRO A 1 91 ? 4.415 -6.563 -21.693 1.00 89.31 91 PRO A N 1
ATOM 690 C CA . PRO A 1 91 ? 3.987 -5.663 -22.759 1.00 89.31 91 PRO A CA 1
ATOM 691 C C . PRO A 1 91 ? 4.562 -4.256 -22.594 1.00 89.31 91 PRO A C 1
ATOM 693 O O . PRO A 1 91 ? 4.830 -3.798 -21.480 1.00 89.31 91 PRO A O 1
ATOM 696 N N . ARG A 1 92 ? 4.725 -3.554 -23.719 1.00 89.88 92 ARG A N 1
ATOM 697 C CA . ARG A 1 92 ? 5.240 -2.181 -23.755 1.00 89.88 92 ARG A CA 1
ATOM 698 C C . ARG A 1 92 ? 4.132 -1.217 -24.144 1.00 89.88 92 ARG A C 1
ATOM 700 O O . ARG A 1 92 ? 3.482 -1.415 -25.165 1.00 89.88 92 ARG A O 1
ATOM 707 N N . ILE A 1 93 ? 3.935 -0.167 -23.361 1.00 92.94 93 ILE A N 1
ATOM 708 C CA . ILE A 1 93 ? 2.966 0.891 -23.651 1.00 92.94 93 ILE A CA 1
ATOM 709 C C . ILE A 1 93 ? 3.744 2.158 -23.977 1.00 92.94 93 ILE A C 1
ATOM 711 O O . ILE A 1 93 ? 4.530 2.640 -23.162 1.00 92.94 93 ILE A O 1
ATOM 715 N N . HIS A 1 94 ? 3.528 2.689 -25.174 1.00 92.75 94 HIS A N 1
ATOM 716 C CA . HIS A 1 94 ? 4.053 3.983 -25.588 1.00 92.75 94 HIS A CA 1
ATOM 717 C C . HIS A 1 94 ? 3.074 5.065 -25.143 1.00 92.75 94 HIS A C 1
ATOM 719 O O . HIS A 1 94 ? 1.941 5.106 -25.627 1.00 92.75 94 HIS A O 1
ATOM 725 N N . VAL A 1 95 ? 3.487 5.889 -24.183 1.00 93.75 95 VAL A N 1
ATOM 726 C CA . VAL A 1 95 ? 2.592 6.828 -23.501 1.00 93.75 95 VAL A CA 1
ATOM 727 C C . VAL A 1 95 ? 2.249 8.009 -24.394 1.00 93.75 95 VAL A C 1
ATOM 729 O O . VAL A 1 95 ? 3.138 8.656 -24.939 1.00 93.75 95 VAL A O 1
ATOM 732 N N . ILE A 1 96 ? 0.953 8.304 -24.483 1.00 93.62 96 ILE A N 1
ATOM 733 C CA . ILE A 1 96 ? 0.420 9.552 -25.041 1.00 93.62 96 ILE A CA 1
ATOM 734 C C . ILE A 1 96 ? 0.035 10.492 -23.895 1.00 93.62 96 ILE A C 1
ATOM 736 O O . ILE A 1 96 ? 0.344 11.679 -23.932 1.00 93.62 96 ILE A O 1
ATOM 740 N N . LEU A 1 97 ? -0.618 9.952 -22.863 1.00 91.62 97 LEU A N 1
ATOM 741 C CA . LEU A 1 97 ? -1.030 10.686 -21.673 1.00 91.62 97 LEU A CA 1
ATOM 742 C C . LEU A 1 97 ? -0.764 9.828 -20.436 1.00 91.62 97 LEU A C 1
ATOM 744 O O . LEU A 1 97 ? -1.153 8.663 -20.388 1.00 91.62 97 LEU A O 1
ATOM 748 N N . ALA A 1 98 ? -0.123 10.412 -19.430 1.00 92.19 98 ALA A N 1
ATOM 749 C CA . ALA A 1 98 ? 0.037 9.805 -18.117 1.00 92.19 98 ALA A CA 1
ATOM 750 C C . ALA A 1 98 ? -0.421 10.793 -17.047 1.00 92.19 98 ALA A C 1
ATOM 752 O O . ALA A 1 98 ? 0.003 11.950 -17.032 1.00 92.19 98 ALA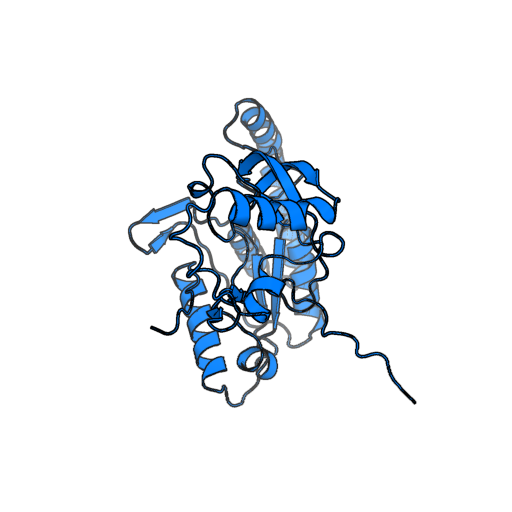 A O 1
ATOM 753 N N . GLN A 1 99 ? -1.279 10.323 -16.151 1.00 89.00 99 GLN A N 1
ATOM 754 C CA . GLN A 1 99 ? -1.837 11.109 -15.065 1.00 89.00 99 GLN A CA 1
ATOM 755 C C . GLN A 1 99 ? -1.489 10.465 -13.730 1.00 89.00 99 GLN A C 1
ATOM 757 O O . GLN A 1 99 ? -1.738 9.283 -13.501 1.00 89.00 99 GLN A O 1
ATOM 762 N N . LYS A 1 100 ? -0.936 11.263 -12.816 1.00 90.25 100 LYS A N 1
ATOM 763 C CA . LYS A 1 100 ? -0.711 10.828 -11.441 1.00 90.25 100 LYS A CA 1
ATOM 764 C C . LYS A 1 100 ? -2.030 10.803 -10.676 1.00 90.25 100 LYS A C 1
ATOM 766 O O . LYS A 1 100 ? -2.713 11.823 -10.586 1.00 90.25 100 LYS A O 1
ATOM 771 N N . LEU A 1 101 ? -2.359 9.653 -10.097 1.00 89.06 101 LEU A N 1
ATOM 772 C CA . LEU A 1 101 ? -3.572 9.475 -9.308 1.00 89.06 101 LEU A CA 1
ATOM 773 C C . LEU A 1 101 ? -3.361 9.956 -7.868 1.00 89.06 101 LEU A C 1
ATOM 775 O O . LEU A 1 101 ? -2.336 9.674 -7.244 1.00 89.06 101 LEU A O 1
ATOM 779 N N . GLN A 1 102 ? -4.348 10.673 -7.323 1.00 86.25 102 GLN A N 1
ATOM 780 C CA . GLN A 1 102 ? -4.358 11.068 -5.907 1.00 86.25 102 GLN A CA 1
ATOM 781 C C . GLN A 1 102 ? -4.815 9.918 -4.998 1.00 86.25 102 GLN A C 1
ATOM 783 O O . GLN A 1 102 ? -4.355 9.801 -3.862 1.00 86.25 102 GLN A O 1
ATOM 788 N N . HIS A 1 103 ? -5.700 9.060 -5.509 1.00 87.56 103 HIS A N 1
ATOM 789 C CA . HIS A 1 103 ? -6.173 7.840 -4.865 1.00 87.56 103 HIS A CA 1
ATOM 790 C C . HIS A 1 103 ? -6.561 6.795 -5.917 1.00 87.56 103 HIS A C 1
ATOM 792 O O . HIS A 1 103 ? -6.757 7.114 -7.084 1.00 87.56 103 HIS A O 1
ATOM 798 N N . ILE A 1 104 ? -6.768 5.558 -5.473 1.00 89.31 104 ILE A N 1
ATOM 799 C CA . ILE A 1 104 ? -7.190 4.422 -6.311 1.00 89.31 104 ILE A CA 1
ATOM 800 C C . ILE A 1 104 ? -8.628 3.969 -6.049 1.00 89.31 104 ILE A C 1
ATOM 802 O O . ILE A 1 104 ? -9.025 2.902 -6.497 1.00 89.31 104 ILE A O 1
ATOM 806 N N . ASN A 1 105 ? -9.411 4.740 -5.289 1.00 89.56 105 ASN A N 1
ATOM 807 C CA . ASN A 1 105 ? -10.811 4.405 -5.065 1.00 89.56 105 ASN A CA 1
ATOM 808 C C . 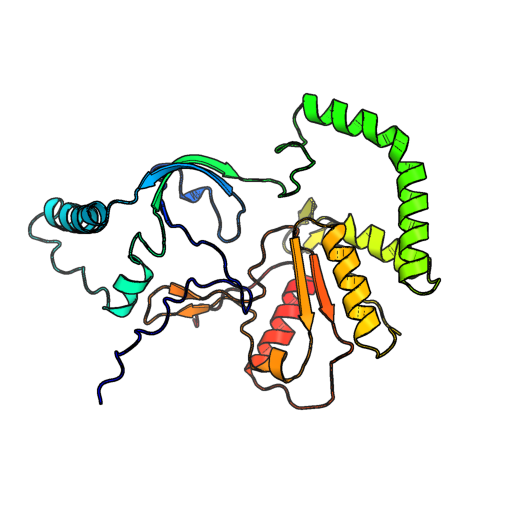ASN A 1 105 ? -11.621 4.633 -6.360 1.00 89.56 105 ASN A C 1
ATOM 810 O O . ASN A 1 105 ? -11.769 5.789 -6.755 1.00 89.56 105 ASN A O 1
ATOM 814 N N . PRO A 1 106 ? -12.169 3.579 -6.994 1.00 86.44 106 PRO A N 1
ATOM 815 C CA . PRO A 1 106 ? -12.922 3.709 -8.242 1.00 86.44 106 PRO A CA 1
ATOM 816 C C . PRO A 1 106 ? -14.298 4.367 -8.053 1.00 86.44 106 PRO A C 1
ATOM 818 O O . PRO A 1 106 ? -14.938 4.734 -9.032 1.00 86.44 106 PRO A O 1
ATOM 821 N N . LEU A 1 107 ? -14.773 4.493 -6.809 1.00 86.56 107 LEU A N 1
ATOM 822 C CA . LEU A 1 107 ? -16.063 5.107 -6.479 1.00 86.56 107 LEU A CA 1
ATOM 823 C C . LEU A 1 107 ? -15.974 6.629 -6.314 1.00 86.56 107 LEU A C 1
ATOM 825 O O . LEU A 1 107 ? -16.997 7.281 -6.119 1.00 86.56 107 LEU A O 1
ATOM 829 N N . LEU A 1 108 ? -14.763 7.189 -6.338 1.00 85.00 108 LEU A N 1
ATOM 830 C CA . LEU A 1 108 ? -14.522 8.616 -6.172 1.00 85.00 108 LEU A CA 1
ATOM 831 C C . LEU A 1 108 ? -14.016 9.234 -7.482 1.00 85.00 108 LEU A C 1
ATOM 833 O O . LEU A 1 108 ? -13.311 8.561 -8.238 1.00 85.00 108 LEU A O 1
ATOM 837 N N . PRO A 1 109 ? -14.320 10.519 -7.741 1.00 83.25 109 PRO A N 1
ATOM 838 C CA . PRO A 1 109 ? -13.740 11.242 -8.865 1.00 83.25 109 PRO A CA 1
ATOM 839 C C . PRO A 1 109 ? -12.201 11.227 -8.819 1.00 83.25 109 PRO A C 1
ATOM 841 O O . PRO A 1 109 ? -11.639 11.342 -7.731 1.00 83.25 109 PRO A O 1
ATOM 844 N N . PRO A 1 110 ? -11.499 11.174 -9.967 1.00 77.25 110 PRO A N 1
ATOM 845 C CA . PRO A 1 110 ? -10.031 11.115 -10.007 1.00 77.25 110 PRO A CA 1
ATOM 846 C C . PRO A 1 110 ? -9.330 12.295 -9.312 1.00 77.25 110 PRO A C 1
ATOM 848 O O . PRO A 1 110 ? -8.203 12.160 -8.828 1.00 77.25 110 PRO A O 1
ATOM 851 N N . CYS A 1 111 ? -9.991 13.458 -9.272 1.00 76.25 111 CYS A N 1
ATOM 852 C CA . CYS A 1 111 ? -9.522 14.665 -8.606 1.00 76.25 111 CYS A CA 1
ATOM 853 C C . CYS A 1 111 ? -10.642 15.277 -7.753 1.00 76.25 111 CYS A C 1
ATOM 855 O O . CYS A 1 111 ? -11.678 15.714 -8.255 1.00 76.25 111 CYS A O 1
ATOM 857 N N . LEU A 1 112 ? -10.423 15.368 -6.440 1.00 73.19 112 LEU A N 1
ATOM 858 C CA . LEU A 1 112 ? -11.422 15.909 -5.508 1.00 73.19 112 LEU A CA 1
ATOM 859 C C . LEU A 1 112 ? -11.452 17.450 -5.461 1.00 73.19 112 LEU A C 1
ATOM 861 O O . LEU A 1 112 ? -12.330 18.028 -4.825 1.00 73.19 112 LEU A O 1
ATOM 865 N N . ASN A 1 113 ? -10.511 18.123 -6.130 1.00 71.62 113 ASN A N 1
ATOM 866 C CA . ASN A 1 113 ? -10.379 19.586 -6.097 1.00 71.62 113 ASN A CA 1
ATOM 867 C C . ASN A 1 113 ? -11.271 20.306 -7.122 1.00 71.62 113 ASN A C 1
ATOM 869 O O . ASN A 1 113 ? -11.441 21.527 -7.041 1.00 71.62 113 ASN A O 1
ATOM 873 N N . GLU A 1 114 ? -11.825 19.565 -8.077 1.00 79.25 114 GLU A N 1
ATOM 874 C CA . GLU A 1 114 ? -12.687 20.084 -9.135 1.00 79.25 114 GLU A CA 1
ATOM 875 C C . GLU A 1 114 ? -14.073 20.466 -8.598 1.00 79.25 114 GLU A C 1
ATOM 877 O O . GLU A 1 114 ? -14.536 19.953 -7.577 1.00 79.25 114 GLU A O 1
ATOM 882 N N . GLU A 1 115 ? -14.744 21.413 -9.256 1.00 76.00 115 GLU A N 1
ATOM 883 C CA . GLU A 1 115 ? -16.038 21.922 -8.782 1.00 76.00 115 GLU A CA 1
ATOM 884 C C . GLU A 1 115 ? -17.133 20.848 -8.780 1.00 76.00 115 GLU A C 1
ATOM 886 O O . GLU A 1 115 ? -17.940 20.798 -7.850 1.00 76.00 115 GLU A O 1
ATOM 891 N N . GLU A 1 116 ? -17.108 19.937 -9.754 1.00 70.88 116 GLU A N 1
ATOM 892 C CA . GLU A 1 116 ? -18.031 18.799 -9.839 1.00 70.88 116 GLU A CA 1
ATOM 893 C C . GLU A 1 116 ? -17.887 17.869 -8.622 1.00 70.88 116 GLU A C 1
ATOM 895 O O . GLU A 1 116 ? -18.878 17.480 -7.994 1.00 70.88 116 GLU A O 1
ATOM 900 N N . SER A 1 117 ? -16.647 17.620 -8.193 1.00 77.12 117 SER A N 1
ATOM 901 C CA . SER A 1 117 ? -16.331 16.838 -6.994 1.00 77.12 117 SER A CA 1
ATOM 902 C C . SER A 1 117 ? -16.834 17.504 -5.709 1.00 77.12 117 SER A C 1
ATOM 904 O O . SER A 1 117 ? -17.252 16.814 -4.777 1.00 77.12 117 SER A O 1
ATOM 906 N N . LYS A 1 118 ? -16.878 18.842 -5.645 1.00 78.62 118 LYS A N 1
ATOM 907 C CA . LYS A 1 118 ? -17.423 19.561 -4.476 1.00 78.62 118 LYS A CA 1
ATOM 908 C C . LYS A 1 118 ? -18.927 19.348 -4.320 1.00 78.62 118 LYS A C 1
ATOM 910 O O . LYS A 1 118 ? -19.400 19.231 -3.189 1.00 78.62 118 LYS A O 1
ATOM 915 N N . SER A 1 119 ? -19.670 19.273 -5.427 1.00 81.88 119 SER A N 1
ATOM 916 C CA . SER A 1 119 ? -21.104 18.954 -5.395 1.00 81.88 119 SER A CA 1
ATOM 917 C C . SER A 1 119 ? -21.355 17.516 -4.939 1.00 81.88 119 SER A C 1
ATOM 919 O O . SER A 1 119 ? -22.281 17.263 -4.170 1.00 81.88 119 SER A O 1
ATOM 921 N N . PHE A 1 120 ? -20.517 16.573 -5.377 1.00 82.00 120 PHE A N 1
ATOM 922 C CA . PHE A 1 120 ? -20.587 15.187 -4.915 1.00 82.00 120 PHE A CA 1
ATOM 923 C C . PHE A 1 120 ? -20.377 15.102 -3.396 1.00 82.00 120 PHE A C 1
ATOM 925 O O . PHE A 1 120 ? -21.227 14.576 -2.674 1.00 82.00 120 PHE A O 1
ATOM 932 N N . VAL A 1 121 ? -19.300 15.708 -2.886 1.00 81.19 121 VAL A N 1
ATOM 933 C CA . VAL A 1 121 ? -18.978 15.694 -1.450 1.00 81.19 121 VAL A CA 1
ATOM 934 C C . VAL A 1 121 ? -20.070 16.367 -0.615 1.00 81.19 121 VAL A C 1
ATOM 936 O O . VAL A 1 121 ? -20.452 15.832 0.423 1.00 81.19 121 VAL A O 1
ATOM 939 N N . SER A 1 122 ? -20.601 17.514 -1.048 1.00 84.06 122 SER A N 1
ATOM 940 C CA . SER A 1 122 ? -21.629 18.234 -0.283 1.00 84.06 122 SER A CA 1
ATOM 941 C C . SER A 1 122 ? -22.925 17.434 -0.136 1.00 84.06 122 SER A C 1
ATOM 943 O O . SER A 1 122 ? -23.530 17.461 0.936 1.00 84.06 122 SER A O 1
ATOM 945 N N . SER A 1 123 ? -23.315 16.677 -1.165 1.00 84.69 123 SER A N 1
ATOM 946 C CA . SER A 1 123 ? -24.483 15.793 -1.103 1.00 84.69 123 SER A CA 1
ATOM 947 C C . SER A 1 123 ? -24.292 14.672 -0.071 1.00 84.69 123 SER A C 1
ATOM 949 O O . SER A 1 123 ? -25.159 14.448 0.778 1.00 84.69 123 SER A O 1
ATOM 951 N N . PHE A 1 124 ? -23.101 14.065 -0.051 1.00 84.69 124 PHE A N 1
ATOM 952 C CA . PHE A 1 124 ? -22.745 12.969 0.850 1.00 84.69 124 PHE A CA 1
ATOM 953 C C . PHE A 1 124 ? -22.603 13.406 2.316 1.00 84.69 124 PHE A C 1
ATOM 955 O O . PHE A 1 124 ? -22.893 12.637 3.232 1.00 84.69 124 PHE A O 1
ATOM 962 N N . MET A 1 125 ? -22.208 14.660 2.570 1.00 86.94 125 MET A N 1
ATOM 963 C CA . MET A 1 125 ? -22.054 15.188 3.934 1.00 86.94 125 MET A CA 1
ATOM 964 C C . MET A 1 125 ? -23.336 15.077 4.773 1.00 86.94 125 MET A C 1
ATOM 966 O O . MET A 1 125 ? -23.251 14.928 5.992 1.00 86.94 125 MET A O 1
ATOM 970 N N . SER A 1 126 ? -24.513 15.122 4.139 1.00 87.06 126 SER A N 1
ATOM 971 C CA . SER A 1 126 ? -25.800 14.980 4.831 1.00 87.06 126 SER A CA 1
ATOM 972 C C . SER A 1 126 ? -26.032 13.572 5.404 1.00 87.06 126 SER A C 1
ATOM 974 O O . SER A 1 126 ? -26.655 13.428 6.456 1.00 87.06 126 SER A O 1
ATOM 976 N N . GLU A 1 127 ? -25.459 12.545 4.773 1.00 89.56 127 GLU A N 1
ATOM 977 C CA . GLU A 1 127 ? -25.583 11.136 5.165 1.00 89.56 127 GLU A CA 1
ATOM 978 C C . GLU A 1 127 ? -24.445 10.676 6.092 1.00 89.56 127 GLU A C 1
ATOM 980 O O . GLU A 1 127 ? -24.500 9.599 6.685 1.00 89.56 127 GLU A O 1
ATOM 985 N N . LEU A 1 128 ? -23.413 11.501 6.283 1.00 90.94 128 LEU A N 1
ATOM 986 C CA . LEU A 1 128 ? -22.203 11.111 7.007 1.00 90.94 128 LEU A CA 1
ATOM 987 C C . LEU A 1 128 ? -22.466 10.723 8.470 1.00 90.94 128 LEU A C 1
ATOM 989 O O . LEU A 1 128 ? -21.843 9.799 8.991 1.00 90.94 128 LEU A O 1
ATOM 993 N N . SER A 1 129 ? -23.374 11.428 9.150 1.00 93.75 129 SER A N 1
ATOM 994 C CA . SER A 1 129 ? -23.682 11.164 10.560 1.00 93.75 129 SER A CA 1
ATOM 995 C C . SER A 1 129 ? -24.310 9.780 10.789 1.00 93.75 129 SER A C 1
ATOM 997 O O . SER A 1 129 ? -23.759 9.040 11.612 1.00 93.75 129 SER A O 1
ATOM 999 N N . PRO A 1 130 ? -25.398 9.385 10.091 1.00 94.94 130 PRO A N 1
ATOM 1000 C CA . PRO A 1 130 ? -25.945 8.038 10.231 1.00 94.94 130 PRO A CA 1
ATOM 1001 C C . PRO A 1 130 ? -24.966 6.957 9.753 1.00 94.94 130 PRO A C 1
ATOM 1003 O O . PRO A 1 130 ? -24.813 5.955 10.449 1.00 94.94 130 PRO A O 1
ATOM 1006 N N . ILE A 1 131 ? -24.223 7.187 8.663 1.00 94.38 131 ILE A N 1
ATOM 1007 C CA . ILE A 1 131 ? -23.207 6.237 8.169 1.00 94.38 131 ILE A CA 1
ATOM 1008 C C . ILE A 1 131 ? -22.111 6.009 9.214 1.00 94.38 131 ILE A C 1
ATOM 1010 O O . ILE A 1 131 ? -21.719 4.871 9.469 1.00 94.38 131 ILE A O 1
ATOM 1014 N N . ARG A 1 132 ? -21.624 7.073 9.867 1.00 94.88 132 ARG A N 1
ATOM 1015 C CA . ARG A 1 132 ? -20.636 6.944 10.947 1.00 94.88 132 ARG A CA 1
ATOM 1016 C C . ARG A 1 132 ? -21.184 6.102 12.097 1.00 94.88 132 ARG A C 1
ATOM 1018 O O . ARG A 1 132 ? -20.446 5.273 12.625 1.00 94.88 132 ARG A O 1
ATOM 1025 N N . ALA A 1 133 ? -22.434 6.327 12.499 1.00 96.31 133 ALA A N 1
ATOM 1026 C CA . ALA A 1 133 ? -23.057 5.574 13.584 1.00 96.31 133 ALA A CA 1
ATOM 1027 C C . ALA A 1 133 ? -23.203 4.085 13.229 1.00 96.31 133 ALA A C 1
ATOM 1029 O O . ALA A 1 133 ? -22.883 3.227 14.053 1.00 96.31 133 ALA A O 1
ATOM 1030 N N . GLU A 1 134 ? -23.613 3.778 11.998 1.00 97.00 134 GLU A N 1
ATOM 1031 C CA . GLU A 1 134 ? -23.728 2.406 11.500 1.00 97.00 134 GLU A CA 1
ATOM 1032 C C . GLU A 1 134 ? -22.363 1.713 11.407 1.00 97.00 134 GLU A C 1
ATOM 1034 O O . GLU A 1 134 ? -22.200 0.608 11.927 1.00 97.00 134 GLU A O 1
ATOM 1039 N N . LEU A 1 135 ? -21.356 2.382 10.835 1.00 96.56 135 LEU A N 1
ATOM 1040 C CA . LEU A 1 135 ? -19.992 1.859 10.736 1.00 96.56 135 LEU A CA 1
ATOM 1041 C C . LEU A 1 135 ? -19.384 1.604 12.119 1.00 96.56 135 LEU A C 1
ATOM 1043 O O . LEU A 1 135 ? -18.774 0.558 12.341 1.00 96.56 135 LEU A O 1
ATOM 1047 N N . LEU A 1 136 ? -19.563 2.537 13.059 1.00 97.38 136 LEU A N 1
ATOM 1048 C CA . LEU A 1 136 ? -19.106 2.369 14.436 1.00 97.38 136 LEU A CA 1
ATOM 1049 C C . LEU A 1 136 ? -19.807 1.185 15.102 1.00 97.38 136 LEU A C 1
ATOM 1051 O O . LEU A 1 136 ? -19.142 0.381 15.753 1.00 97.38 136 LEU A O 1
ATOM 1055 N N . GLY A 1 137 ? -21.120 1.044 14.909 1.00 97.56 137 GLY A N 1
ATOM 1056 C CA . GLY A 1 137 ? -21.878 -0.108 15.384 1.00 97.56 137 GLY A CA 1
ATOM 1057 C C . GLY A 1 137 ? -21.326 -1.414 14.815 1.00 97.56 137 GLY A C 1
ATOM 1058 O O . GLY A 1 137 ? -20.968 -2.307 15.581 1.00 97.56 137 GLY A O 1
ATOM 1059 N N . PHE A 1 138 ? -21.189 -1.513 13.494 1.00 97.44 138 PHE A N 1
ATOM 1060 C CA . PHE A 1 138 ? -20.648 -2.687 12.808 1.00 97.44 138 PHE A CA 1
ATOM 1061 C C . PHE A 1 138 ? -19.251 -3.064 13.317 1.00 97.44 138 PHE A C 1
ATOM 1063 O O . PHE A 1 138 ? -19.025 -4.208 13.718 1.00 97.44 138 PHE A O 1
ATOM 1070 N N . LEU A 1 139 ? -18.332 -2.097 13.376 1.00 96.81 139 LEU A N 1
ATOM 1071 C CA . LEU A 1 139 ? -16.977 -2.339 13.864 1.00 96.81 139 LEU A CA 1
ATOM 1072 C C . LEU A 1 139 ? -16.975 -2.716 15.347 1.00 96.81 139 LEU A C 1
ATOM 1074 O O . LEU A 1 139 ? -16.265 -3.643 15.715 1.00 96.81 139 LEU A O 1
ATOM 1078 N N . SER A 1 140 ? -17.807 -2.101 16.191 1.00 96.62 140 SER A N 1
ATOM 1079 C CA . SER A 1 140 ? -17.903 -2.479 17.612 1.00 96.62 140 SER A CA 1
ATOM 1080 C C . SER A 1 140 ? -18.259 -3.957 17.773 1.00 96.62 140 SER A C 1
ATOM 1082 O O . SER A 1 140 ? -17.662 -4.649 18.592 1.00 96.62 140 SER A O 1
ATOM 1084 N N . HIS A 1 141 ? -19.176 -4.478 16.950 1.00 94.88 141 HIS A N 1
ATOM 1085 C CA . HIS A 1 141 ? -19.496 -5.909 16.943 1.00 94.88 141 HIS A CA 1
ATOM 1086 C C . HIS A 1 141 ? -18.319 -6.757 16.442 1.00 94.88 141 HIS A C 1
ATOM 1088 O O . HIS A 1 141 ? -18.020 -7.793 17.038 1.00 94.88 141 HIS A O 1
ATOM 1094 N N . ALA A 1 142 ? -17.621 -6.313 15.391 1.00 93.50 142 ALA A N 1
ATOM 1095 C CA . ALA A 1 142 ? -16.433 -6.994 14.877 1.00 93.50 142 ALA A CA 1
ATOM 1096 C C . ALA A 1 142 ? -15.289 -7.052 15.908 1.00 93.50 142 ALA A C 1
ATOM 1098 O O . ALA A 1 142 ? -14.589 -8.058 15.983 1.00 93.50 142 ALA A O 1
ATOM 1099 N N . PHE A 1 143 ? -15.148 -6.021 16.746 1.00 93.06 143 PHE A N 1
ATOM 1100 C CA . PHE A 1 143 ? -14.200 -5.938 17.863 1.00 93.06 143 PHE A CA 1
ATOM 1101 C C . PHE A 1 143 ? -14.781 -6.477 19.184 1.00 93.06 143 PHE A C 1
ATOM 1103 O O . PHE A 1 143 ? -14.376 -6.060 20.265 1.00 93.06 143 PHE A O 1
ATOM 1110 N N . LEU A 1 144 ? -15.716 -7.435 19.112 1.00 92.88 144 LEU A N 1
ATOM 1111 C CA . LEU A 1 144 ? -16.254 -8.174 20.267 1.00 92.88 144 LEU A CA 1
ATOM 1112 C C . LEU A 1 144 ? -16.932 -7.289 21.332 1.00 92.88 144 LEU A C 1
ATOM 1114 O O . LEU A 1 144 ? -16.933 -7.618 22.517 1.00 92.88 144 LEU A O 1
ATOM 1118 N N . GLY A 1 145 ? -17.531 -6.178 20.909 1.00 93.88 145 GLY A N 1
ATOM 1119 C CA . GLY A 1 145 ? -18.214 -5.209 21.767 1.00 93.88 145 GLY A CA 1
ATOM 1120 C C . GLY A 1 145 ? -17.353 -4.016 22.189 1.00 93.88 145 GLY A C 1
ATOM 1121 O O . GLY A 1 145 ? -17.864 -3.132 22.875 1.00 93.88 145 GLY A O 1
ATOM 1122 N N . ASP A 1 146 ? -16.082 -3.952 21.782 1.00 95.00 146 ASP A N 1
ATOM 1123 C CA . ASP A 1 146 ? -15.212 -2.814 22.084 1.00 95.00 146 ASP A CA 1
ATOM 1124 C C . ASP A 1 146 ? -15.474 -1.636 21.128 1.00 95.00 146 ASP A C 1
ATOM 1126 O O . ASP A 1 146 ? -14.943 -1.554 20.015 1.00 95.00 146 ASP A O 1
ATOM 1130 N N . SER A 1 147 ? -16.302 -0.694 21.583 1.00 96.38 147 SER A N 1
ATOM 1131 C CA . SER A 1 147 ? -16.613 0.525 20.834 1.00 96.38 147 SER A CA 1
ATOM 1132 C C . SER A 1 147 ? -15.445 1.508 20.756 1.00 96.38 147 SER A C 1
ATOM 1134 O O . SER A 1 147 ? -15.372 2.294 19.811 1.00 96.38 147 SER A O 1
ATOM 1136 N N . LEU A 1 148 ? -14.529 1.483 21.729 1.00 96.50 148 LEU A N 1
ATOM 1137 C CA . LEU A 1 148 ? -13.382 2.388 21.759 1.00 96.50 148 LEU A CA 1
ATOM 1138 C C . LEU A 1 148 ? -12.350 1.971 20.707 1.00 96.50 148 LEU A C 1
ATOM 1140 O O . LEU A 1 148 ? -11.875 2.811 19.939 1.00 96.50 148 LEU A O 1
ATOM 1144 N N . ALA A 1 149 ? -12.043 0.673 20.629 1.00 95.88 149 ALA A N 1
ATOM 1145 C CA . ALA A 1 149 ? -11.193 0.123 19.577 1.00 95.88 149 ALA A CA 1
ATOM 1146 C C . ALA A 1 149 ? -11.780 0.411 18.187 1.00 95.88 149 ALA A C 1
ATOM 1148 O O . ALA A 1 149 ? -11.064 0.888 17.305 1.00 95.88 149 ALA A O 1
ATOM 1149 N N . ALA A 1 150 ? -13.089 0.200 18.014 1.00 96.88 150 ALA A N 1
ATOM 1150 C CA . ALA A 1 150 ? -13.789 0.499 16.768 1.00 96.88 150 ALA A CA 1
ATOM 1151 C C . ALA A 1 150 ? -13.660 1.977 16.357 1.00 96.88 150 ALA A C 1
ATOM 1153 O O . ALA A 1 150 ? -13.354 2.271 15.199 1.00 96.88 150 ALA A O 1
ATOM 1154 N N . GLU A 1 151 ? -13.831 2.914 17.293 1.00 96.81 151 GLU A N 1
ATOM 1155 C CA . GLU A 1 151 ? -13.679 4.342 17.009 1.00 96.81 151 GLU A CA 1
ATOM 1156 C C . GLU A 1 151 ? -12.247 4.700 16.591 1.00 96.81 151 GLU A C 1
ATOM 1158 O O . GLU A 1 151 ? -12.058 5.400 15.591 1.00 96.81 151 GLU A O 1
ATOM 1163 N N . TYR A 1 152 ? -11.235 4.177 17.287 1.00 97.50 152 TYR A N 1
ATOM 1164 C CA . TYR A 1 152 ? -9.839 4.399 16.908 1.00 97.50 152 TYR A CA 1
ATOM 1165 C C . TYR A 1 152 ? -9.484 3.795 15.549 1.00 97.50 152 TYR A C 1
ATOM 1167 O O . TYR A 1 152 ? -8.693 4.389 14.814 1.00 97.50 152 TYR A O 1
ATOM 1175 N N . VAL A 1 153 ? -10.077 2.658 15.181 1.00 96.44 153 VAL A N 1
ATOM 1176 C CA . VAL A 1 153 ? -9.908 2.077 13.843 1.00 96.44 153 VAL A CA 1
ATOM 1177 C C . VAL A 1 153 ? -10.491 3.004 12.783 1.00 96.44 153 VAL A C 1
ATOM 1179 O O . VAL A 1 153 ? -9.823 3.265 11.787 1.00 96.44 153 VAL A O 1
ATOM 1182 N N . ILE A 1 154 ? -11.676 3.581 13.002 1.00 96.31 154 ILE A N 1
ATOM 1183 C CA . ILE A 1 154 ? -12.233 4.573 12.068 1.00 96.31 154 ILE A CA 1
ATOM 1184 C C . ILE A 1 154 ? -11.292 5.776 11.943 1.00 96.31 154 ILE A C 1
ATOM 1186 O O . ILE A 1 154 ? -10.997 6.199 10.827 1.00 96.31 154 ILE A O 1
ATOM 1190 N N . LEU A 1 155 ? -10.786 6.302 13.065 1.00 96.12 155 LEU A N 1
ATOM 1191 C CA . LEU A 1 155 ? -9.830 7.415 13.062 1.00 96.12 155 LEU A CA 1
ATOM 1192 C C . LEU A 1 155 ? -8.541 7.066 12.307 1.00 96.12 155 LEU A C 1
ATOM 1194 O O . LEU A 1 155 ? -8.022 7.905 11.577 1.00 96.12 155 LEU A O 1
ATOM 1198 N N . HIS A 1 156 ? -8.053 5.830 12.430 1.00 95.75 156 HIS A N 1
ATOM 1199 C CA . HIS A 1 156 ? -6.918 5.331 11.658 1.00 95.75 156 HIS A CA 1
ATOM 1200 C C . HIS A 1 156 ? -7.207 5.304 10.155 1.00 95.75 156 HIS A C 1
ATOM 1202 O O . HIS A 1 156 ? -6.409 5.834 9.382 1.00 95.75 156 HIS A O 1
ATOM 1208 N N . LEU A 1 157 ? -8.353 4.751 9.748 1.00 94.69 157 LEU A N 1
ATOM 1209 C CA . LEU A 1 157 ? -8.729 4.602 8.338 1.00 94.69 157 LEU A CA 1
ATOM 1210 C C . LEU A 1 157 ? -8.907 5.945 7.617 1.00 94.69 157 LEU A C 1
ATOM 1212 O O . LEU A 1 157 ? -8.596 6.042 6.434 1.00 94.69 157 LEU A O 1
ATOM 1216 N N . ILE A 1 158 ? -9.383 6.980 8.317 1.00 92.44 158 ILE A N 1
ATOM 1217 C CA . ILE A 1 158 ? -9.532 8.330 7.745 1.00 92.44 158 ILE A CA 1
ATOM 1218 C C . ILE A 1 158 ? -8.275 9.196 7.902 1.00 92.44 158 ILE A C 1
ATOM 1220 O O . ILE A 1 158 ? -8.208 10.294 7.345 1.00 92.44 158 ILE A O 1
ATOM 1224 N N . SER A 1 159 ? -7.293 8.748 8.690 1.00 93.25 159 SER A N 1
ATOM 1225 C CA . SER A 1 159 ? -6.067 9.510 8.913 1.00 93.25 159 SER A CA 1
ATOM 1226 C C . SER A 1 159 ? -5.232 9.576 7.639 1.00 93.25 159 SER A C 1
ATOM 1228 O O . SER A 1 159 ? -5.066 8.591 6.923 1.00 93.25 159 SER A O 1
ATOM 1230 N N . THR A 1 160 ? -4.690 10.754 7.343 1.00 90.00 160 THR A N 1
ATOM 1231 C CA . THR A 1 160 ? -3.863 10.977 6.155 1.00 90.00 160 THR A CA 1
ATOM 1232 C C . THR A 1 160 ? -2.718 11.921 6.482 1.00 90.00 160 THR A C 1
ATOM 1234 O O . THR A 1 160 ? -2.864 12.874 7.250 1.00 90.00 160 THR A O 1
ATOM 1237 N N . VAL A 1 161 ? -1.548 11.668 5.889 1.00 88.56 161 VAL A N 1
ATOM 1238 C CA . VAL A 1 161 ? -0.402 12.574 6.017 1.00 88.56 161 VAL A CA 1
ATOM 1239 C C . VAL A 1 161 ? -0.595 13.757 5.075 1.00 88.56 161 VAL A C 1
ATOM 1241 O O . VAL A 1 161 ? -0.158 13.717 3.928 1.00 88.56 161 VAL A O 1
ATOM 1244 N N . TYR A 1 162 ? -1.264 14.807 5.547 1.00 86.25 162 TYR A N 1
ATOM 1245 C CA . TYR A 1 162 ? -1.591 15.976 4.721 1.00 86.25 162 TYR A CA 1
ATOM 1246 C C . TYR A 1 162 ? -0.445 16.992 4.626 1.00 86.25 162 TYR A C 1
ATOM 1248 O O . TYR A 1 162 ? -0.409 17.809 3.709 1.00 86.25 162 TYR A O 1
ATOM 1256 N N . ALA A 1 163 ? 0.497 16.969 5.571 1.00 86.88 163 ALA A N 1
ATOM 1257 C CA . ALA A 1 163 ? 1.644 17.867 5.567 1.00 86.88 163 ALA A CA 1
ATOM 1258 C C . ALA A 1 163 ? 2.873 17.208 6.190 1.00 86.88 163 ALA A C 1
ATOM 1260 O O . ALA A 1 163 ? 2.781 16.335 7.056 1.00 86.88 163 ALA A O 1
ATOM 1261 N N . ARG A 1 164 ? 4.047 17.676 5.771 1.00 88.38 164 ARG A N 1
ATOM 1262 C CA . ARG A 1 164 ? 5.325 17.351 6.401 1.00 88.38 164 ARG A CA 1
ATOM 1263 C C . ARG A 1 164 ? 6.027 18.656 6.731 1.00 88.38 164 ARG A C 1
ATOM 1265 O O . ARG A 1 164 ? 6.223 19.485 5.845 1.00 88.38 164 ARG A O 1
ATOM 1272 N N . ARG A 1 165 ? 6.357 18.850 8.005 1.00 84.31 165 ARG A N 1
ATOM 1273 C CA . ARG A 1 165 ? 7.221 19.948 8.451 1.00 84.31 165 ARG A CA 1
ATOM 1274 C C . ARG A 1 165 ? 8.566 19.334 8.800 1.00 84.31 165 ARG A C 1
ATOM 1276 O O . ARG A 1 165 ? 8.634 18.455 9.658 1.00 84.31 165 ARG A O 1
ATOM 1283 N N . ASP A 1 166 ? 9.592 19.736 8.061 1.00 82.56 166 ASP A N 1
ATOM 1284 C CA . ASP A 1 166 ? 10.914 19.111 8.060 1.00 82.56 166 ASP A CA 1
ATOM 1285 C C . ASP A 1 166 ? 10.833 17.602 7.767 1.00 82.56 166 ASP A C 1
ATOM 1287 O O . ASP A 1 166 ? 10.571 17.182 6.636 1.00 82.56 166 ASP A O 1
ATOM 1291 N N . VAL A 1 167 ? 11.022 16.768 8.790 1.00 80.50 167 VAL A N 1
ATOM 1292 C CA . VAL A 1 167 ? 11.005 15.301 8.685 1.00 80.50 167 VAL A CA 1
ATOM 1293 C C . VAL A 1 167 ? 9.714 14.703 9.262 1.00 80.50 167 VAL A C 1
ATOM 1295 O O . VAL A 1 167 ? 9.376 13.561 8.948 1.00 80.50 167 VAL A O 1
ATOM 1298 N N . LEU A 1 168 ? 8.952 15.463 10.056 1.00 85.12 168 LEU A N 1
ATOM 1299 C CA . LEU A 1 168 ? 7.811 14.949 10.814 1.00 85.12 168 LEU A CA 1
ATOM 1300 C C . LEU A 1 168 ? 6.531 14.880 9.958 1.00 85.12 168 LEU A C 1
ATOM 1302 O O . LEU A 1 168 ? 6.097 15.908 9.421 1.00 85.12 168 LEU A O 1
ATOM 1306 N N . PRO A 1 169 ? 5.898 13.696 9.835 1.00 90.88 169 PRO A N 1
ATOM 1307 C CA . PRO A 1 169 ? 4.601 13.563 9.180 1.00 90.88 169 PRO A CA 1
ATOM 1308 C C . PRO A 1 169 ? 3.469 14.058 10.093 1.00 90.88 169 PRO A C 1
ATOM 1310 O O . PRO A 1 169 ? 3.326 13.593 11.222 1.00 90.88 169 PRO A O 1
ATOM 1313 N N . LEU A 1 170 ? 2.635 14.973 9.593 1.00 90.38 170 LEU A N 1
ATOM 1314 C CA . LEU A 1 170 ? 1.444 15.474 10.287 1.00 90.38 170 LEU A CA 1
ATOM 1315 C C . LEU A 1 170 ? 0.185 14.791 9.746 1.00 90.38 170 LEU A C 1
ATOM 1317 O O . LEU A 1 170 ? 0.060 14.613 8.539 1.00 90.38 170 LEU A O 1
ATOM 1321 N N . GLY A 1 171 ? -0.744 14.432 10.636 1.00 89.75 171 GLY A N 1
ATOM 1322 C CA . GLY A 1 171 ? -2.020 13.785 10.286 1.00 89.75 171 GLY A CA 1
ATOM 1323 C C . GLY A 1 171 ? -1.985 12.254 10.232 1.00 89.75 171 GLY A C 1
ATOM 1324 O O . GLY A 1 171 ? -3.022 11.616 10.088 1.00 89.75 171 GLY A O 1
ATOM 1325 N N . LYS A 1 172 ? -0.809 11.651 10.423 1.00 91.06 172 LYS A N 1
ATOM 1326 C CA . LYS A 1 172 ? -0.653 10.210 10.642 1.00 91.06 172 LYS A CA 1
ATOM 1327 C C . LYS A 1 172 ? -1.275 9.806 11.980 1.00 91.06 172 LYS A C 1
ATOM 1329 O O . LYS A 1 172 ? -0.884 10.332 13.021 1.00 91.06 172 LYS A O 1
ATOM 1334 N N . PHE A 1 173 ? -2.124 8.785 11.964 1.00 94.31 173 PHE A N 1
ATOM 1335 C CA . PHE A 1 173 ? -2.584 8.105 13.170 1.00 94.31 173 PHE A CA 1
ATOM 1336 C C . PHE A 1 173 ? -2.220 6.625 13.066 1.00 94.31 173 PHE A C 1
ATOM 1338 O O . PHE A 1 173 ? -2.749 5.918 12.219 1.00 94.31 173 PHE A O 1
ATOM 1345 N N . THR A 1 174 ? -1.272 6.143 13.869 1.00 93.81 174 THR A N 1
ATOM 1346 C CA . THR A 1 174 ? -0.905 4.717 13.890 1.00 93.81 174 THR A CA 1
ATOM 1347 C C . THR A 1 174 ? -1.478 4.076 15.131 1.00 93.81 174 THR A C 1
ATOM 1349 O O . THR A 1 174 ? -1.290 4.586 16.232 1.00 93.81 174 THR A O 1
ATOM 1352 N N . LEU A 1 175 ? -2.188 2.973 14.927 1.00 95.25 175 LEU A N 1
ATOM 1353 C CA . LEU A 1 175 ? -2.953 2.297 15.956 1.00 95.25 175 LEU A CA 1
ATOM 1354 C C . LEU A 1 175 ? -2.322 0.941 16.264 1.00 95.25 175 LEU A C 1
ATOM 1356 O O . LEU A 1 175 ? -2.032 0.175 15.350 1.00 95.25 175 LEU A O 1
ATOM 1360 N N . ASN A 1 176 ? -2.148 0.651 17.552 1.00 95.00 176 ASN A N 1
ATOM 1361 C CA . ASN A 1 176 ? -1.817 -0.681 18.041 1.00 95.00 176 ASN A CA 1
ATOM 1362 C C . ASN A 1 176 ? -2.991 -1.204 18.879 1.00 95.00 176 ASN A C 1
ATOM 1364 O O . ASN A 1 176 ? -3.385 -0.559 19.853 1.00 95.00 176 ASN A O 1
ATOM 1368 N N . LEU A 1 177 ? -3.542 -2.357 18.495 1.00 93.31 177 LEU A N 1
ATOM 1369 C CA . LEU A 1 177 ? -4.619 -3.036 19.211 1.00 93.31 177 LEU A CA 1
ATOM 1370 C C . LEU A 1 177 ? -4.038 -4.218 19.989 1.00 93.31 177 LEU A C 1
ATOM 1372 O O . LEU A 1 177 ? -3.604 -5.215 19.415 1.00 93.31 177 LEU A O 1
ATOM 1376 N N . SER A 1 178 ? -4.054 -4.106 21.315 1.00 92.19 178 SER A N 1
ATOM 1377 C CA . SER A 1 178 ? -3.554 -5.138 22.227 1.00 92.19 178 SER A CA 1
ATOM 1378 C C . SER A 1 178 ? -4.700 -5.882 22.912 1.00 92.19 178 SER A C 1
ATOM 1380 O O . SER A 1 178 ? -5.839 -5.426 22.916 1.00 92.19 178 SER A O 1
ATOM 1382 N N . GLY A 1 179 ? -4.407 -7.058 23.472 1.00 88.88 179 GLY A N 1
ATOM 1383 C CA . GLY A 1 179 ? -5.431 -7.909 24.089 1.00 88.88 179 GLY A CA 1
ATOM 1384 C C . GLY A 1 179 ? -6.283 -8.695 23.087 1.00 88.88 179 GLY A C 1
ATOM 1385 O O . GLY A 1 179 ? -7.276 -9.300 23.482 1.00 88.88 179 GLY A O 1
ATOM 1386 N N . CYS A 1 180 ? -5.892 -8.722 21.809 1.00 88.62 180 CYS A N 1
ATOM 1387 C CA . CYS A 1 180 ? -6.563 -9.515 20.786 1.00 88.62 180 CYS A CA 1
ATOM 1388 C C . CYS A 1 180 ? -6.563 -11.011 21.161 1.00 88.62 180 CYS A C 1
ATOM 1390 O O . CYS A 1 180 ? -5.539 -11.529 21.631 1.00 88.62 180 CYS A O 1
ATOM 1392 N N . PRO A 1 181 ? -7.675 -11.737 20.942 1.00 86.19 181 PRO A N 1
ATOM 1393 C CA . PRO A 1 181 ? -7.696 -13.180 21.121 1.00 86.19 181 PRO A CA 1
ATOM 1394 C C . PRO A 1 181 ? -6.618 -13.845 20.258 1.00 86.19 181 PRO A C 1
ATOM 1396 O O . PRO A 1 181 ? -6.455 -13.513 19.089 1.00 86.19 181 PRO A O 1
ATOM 1399 N N . ARG A 1 182 ? -5.897 -14.825 20.814 1.00 74.12 182 ARG A N 1
ATOM 1400 C CA . ARG A 1 182 ? -4.812 -15.540 20.108 1.00 74.12 182 ARG A CA 1
ATOM 1401 C C . ARG A 1 182 ? -5.302 -16.485 19.002 1.00 74.12 182 ARG A C 1
ATOM 1403 O O . ARG A 1 182 ? -4.543 -17.323 18.527 1.00 74.12 182 ARG A O 1
ATOM 1410 N N . ASN A 1 183 ? -6.579 -16.424 18.631 1.00 70.19 183 ASN A N 1
ATOM 1411 C CA . ASN A 1 183 ? -7.107 -17.240 17.550 1.00 70.19 183 ASN A CA 1
ATOM 1412 C C . ASN A 1 183 ? -6.834 -16.546 16.205 1.00 70.19 183 ASN A C 1
ATOM 1414 O O . ASN A 1 183 ? -7.175 -15.387 15.995 1.00 70.19 183 ASN A O 1
ATOM 1418 N N . SER A 1 184 ? -6.262 -17.284 15.253 1.00 69.69 184 SER A N 1
ATOM 1419 C CA . SER A 1 184 ? -5.964 -16.769 13.905 1.00 69.69 184 SER A CA 1
ATOM 1420 C C . SER A 1 184 ? -7.202 -16.252 13.160 1.00 69.69 184 SER A C 1
ATOM 1422 O O . SER A 1 184 ? -7.095 -15.450 12.238 1.00 69.69 184 SER A O 1
ATOM 1424 N N . VAL A 1 185 ? -8.394 -16.698 13.565 1.00 88.69 185 VAL A N 1
ATOM 1425 C CA . VAL A 1 185 ? -9.666 -16.324 12.940 1.00 88.69 185 VAL A CA 1
ATOM 1426 C C . VAL A 1 185 ? -10.010 -14.856 13.184 1.00 88.69 185 VAL A C 1
ATOM 1428 O O . VAL A 1 185 ? -10.544 -14.214 12.284 1.00 88.69 185 VAL A O 1
ATOM 1431 N N . PHE A 1 186 ? -9.712 -14.311 14.368 1.00 90.38 186 PHE A N 1
ATOM 1432 C CA . PHE A 1 186 ? -10.063 -12.927 14.683 1.00 90.38 186 PHE A CA 1
ATOM 1433 C C . PHE A 1 186 ? -9.242 -11.941 13.850 1.00 90.38 186 PHE A C 1
ATOM 1435 O O . PHE A 1 186 ? -9.816 -11.074 13.193 1.00 90.38 186 PHE A O 1
ATOM 1442 N N . THR A 1 187 ? -7.915 -12.103 13.814 1.00 91.25 187 THR A N 1
ATOM 1443 C CA . THR A 1 187 ? -7.033 -11.202 13.055 1.00 91.25 187 THR A CA 1
ATOM 1444 C C . THR A 1 187 ? -7.303 -11.279 11.554 1.00 91.25 187 THR A C 1
ATOM 1446 O O . THR A 1 187 ? -7.330 -10.248 10.880 1.00 91.25 187 THR A O 1
ATOM 1449 N N . GLU A 1 188 ? -7.604 -12.473 11.036 1.00 92.31 188 GLU A N 1
ATOM 1450 C CA . GLU A 1 188 ? -8.029 -12.655 9.647 1.00 92.31 188 GLU A CA 1
ATOM 1451 C C . GLU A 1 188 ? -9.378 -11.978 9.369 1.00 92.31 188 GLU A C 1
ATOM 1453 O O . GLU A 1 188 ? -9.529 -11.299 8.357 1.00 92.31 188 GLU A O 1
ATOM 1458 N N . HIS A 1 189 ? -10.357 -12.108 10.268 1.00 93.06 189 HIS A N 1
ATOM 1459 C CA . HIS A 1 189 ? -11.661 -11.465 10.104 1.00 93.06 189 HIS A CA 1
ATOM 1460 C C . HIS A 1 189 ? -11.545 -9.936 10.086 1.00 93.06 189 HIS A C 1
ATOM 1462 O O . HIS A 1 189 ? -12.098 -9.289 9.195 1.00 93.06 189 HIS A O 1
ATOM 1468 N N . VAL A 1 190 ? -10.772 -9.365 11.013 1.00 93.12 190 VAL A N 1
ATOM 1469 C CA . VAL A 1 190 ? -10.496 -7.921 11.060 1.00 93.12 190 VAL A CA 1
ATOM 1470 C C . VAL A 1 190 ? -9.803 -7.459 9.780 1.00 93.12 190 VAL A C 1
ATOM 1472 O O . VAL A 1 190 ? -10.214 -6.462 9.186 1.00 93.12 190 VAL A O 1
ATOM 1475 N N . TYR A 1 191 ? -8.796 -8.195 9.302 1.00 95.38 191 TYR A N 1
ATOM 1476 C CA . TYR A 1 191 ? -8.117 -7.842 8.058 1.00 95.38 191 TYR A CA 1
ATOM 1477 C C . TYR A 1 191 ? -9.052 -7.894 6.848 1.00 95.38 191 TYR A C 1
ATOM 1479 O O . TYR A 1 191 ? -9.045 -6.970 6.036 1.00 95.38 191 TYR A O 1
ATOM 1487 N N . ARG A 1 192 ? -9.918 -8.910 6.756 1.00 96.44 192 ARG A N 1
ATOM 1488 C CA . ARG A 1 192 ? -10.925 -8.997 5.689 1.00 96.44 192 ARG A CA 1
ATOM 1489 C C . ARG A 1 192 ? -11.905 -7.831 5.724 1.00 96.44 192 ARG A C 1
ATOM 1491 O O . ARG A 1 192 ? -12.276 -7.342 4.663 1.00 96.44 192 ARG A O 1
ATOM 1498 N N . ILE A 1 193 ? -12.301 -7.361 6.907 1.00 95.88 193 ILE A N 1
ATOM 1499 C CA . ILE A 1 193 ? -13.122 -6.149 7.036 1.00 95.88 193 ILE A CA 1
ATOM 1500 C C . ILE A 1 193 ? -12.367 -4.938 6.483 1.00 95.88 193 ILE A C 1
ATOM 1502 O O . ILE A 1 193 ? -12.911 -4.217 5.650 1.00 95.88 193 ILE A O 1
ATOM 1506 N N . ILE A 1 194 ? -11.108 -4.739 6.887 1.00 95.88 194 ILE A N 1
ATOM 1507 C CA . ILE A 1 194 ? -10.282 -3.629 6.389 1.00 95.88 194 ILE A CA 1
ATOM 1508 C C . ILE A 1 194 ? -10.170 -3.694 4.862 1.00 95.88 194 ILE A C 1
ATOM 1510 O O . ILE A 1 194 ? -10.416 -2.689 4.204 1.00 95.88 194 ILE A O 1
ATOM 1514 N N . GLN A 1 195 ? -9.904 -4.874 4.292 1.00 95.50 195 GLN A N 1
ATOM 1515 C CA . GLN A 1 195 ? -9.840 -5.094 2.842 1.00 95.50 195 GLN A CA 1
ATOM 1516 C C . GLN A 1 195 ? -11.109 -4.673 2.089 1.00 95.50 195 GLN A C 1
ATOM 1518 O O . GLN A 1 195 ? -11.010 -4.290 0.930 1.00 95.50 195 GLN A O 1
ATOM 1523 N N . GLN A 1 196 ? -12.290 -4.759 2.708 1.00 94.56 196 GLN A N 1
ATOM 1524 C CA . GLN A 1 196 ? -13.540 -4.307 2.082 1.00 94.56 196 GLN A CA 1
ATOM 1525 C C . GLN A 1 196 ? -13.747 -2.792 2.195 1.00 94.56 196 GLN A C 1
ATOM 1527 O O . GLN A 1 196 ? -14.479 -2.215 1.396 1.00 94.56 196 GLN A O 1
ATOM 1532 N N . LEU A 1 197 ? -13.129 -2.146 3.187 1.00 93.75 197 LEU A N 1
ATOM 1533 C CA . LEU A 1 197 ? -13.291 -0.715 3.448 1.00 93.75 197 LEU A CA 1
ATOM 1534 C C . LEU A 1 197 ? -12.274 0.151 2.699 1.00 93.75 197 LEU A C 1
ATOM 1536 O O . LEU A 1 197 ? -12.557 1.318 2.433 1.00 93.75 197 LEU A O 1
ATOM 1540 N N . VAL A 1 198 ? -11.091 -0.385 2.380 1.00 94.31 198 VAL A N 1
ATOM 1541 C CA . VAL A 1 198 ? -10.002 0.376 1.748 1.00 94.31 198 VAL A CA 1
ATOM 1542 C C . VAL A 1 198 ? -9.630 -0.184 0.376 1.00 94.31 198 VAL A C 1
ATOM 1544 O O . VAL A 1 198 ? -9.686 -1.394 0.170 1.00 94.31 198 VAL A O 1
ATOM 1547 N N . PRO A 1 199 ? -9.180 0.664 -0.566 1.00 92.88 199 PRO A N 1
ATOM 1548 C CA . PRO A 1 199 ? -8.890 0.219 -1.927 1.00 92.88 199 PRO A CA 1
ATOM 1549 C C . PRO A 1 199 ? -7.587 -0.588 -2.050 1.00 92.88 199 PRO A C 1
ATOM 1551 O O . PRO A 1 199 ? -7.453 -1.391 -2.967 1.00 92.88 199 PRO A O 1
ATOM 1554 N N . ALA A 1 200 ? -6.629 -0.400 -1.137 1.00 93.12 200 ALA A N 1
ATOM 1555 C CA . ALA A 1 200 ? -5.420 -1.214 -1.054 1.00 93.12 200 ALA A CA 1
ATOM 1556 C C . ALA A 1 200 ? -5.060 -1.494 0.401 1.00 93.12 200 ALA A C 1
ATOM 1558 O O . ALA A 1 200 ? -5.012 -0.587 1.238 1.00 93.12 200 ALA A O 1
ATOM 1559 N N . SER A 1 201 ? -4.767 -2.757 0.697 1.00 95.12 201 SER A N 1
ATOM 1560 C CA . SER A 1 201 ? -4.269 -3.165 2.003 1.00 95.12 201 SER A CA 1
ATOM 1561 C C . SER A 1 201 ? -3.365 -4.381 1.908 1.00 95.12 201 SER A C 1
ATOM 1563 O O . SER A 1 201 ? -3.523 -5.223 1.026 1.00 95.12 201 SER A O 1
ATOM 1565 N N . TYR A 1 202 ? -2.451 -4.506 2.862 1.00 95.25 202 TYR A N 1
ATOM 1566 C CA . TYR A 1 202 ? -1.554 -5.648 2.961 1.00 95.25 202 TYR A CA 1
ATOM 1567 C C . TYR A 1 202 ? -1.373 -6.056 4.423 1.00 95.25 202 TYR A C 1
ATOM 1569 O O . TYR A 1 202 ? -1.169 -5.196 5.282 1.00 95.25 202 TYR A O 1
ATOM 1577 N N . ARG A 1 203 ? -1.459 -7.364 4.699 1.00 94.94 203 ARG A N 1
ATOM 1578 C CA . ARG A 1 203 ? -1.241 -7.937 6.031 1.00 94.94 203 ARG A CA 1
ATOM 1579 C C . ARG A 1 203 ? 0.119 -8.612 6.110 1.00 94.94 203 ARG A C 1
ATOM 1581 O O . ARG A 1 203 ? 0.358 -9.604 5.427 1.00 94.94 203 ARG A O 1
ATOM 1588 N N . LEU A 1 204 ? 0.969 -8.124 7.005 1.00 95.06 204 LEU A N 1
ATOM 1589 C CA . LEU A 1 204 ? 2.221 -8.766 7.380 1.00 95.06 204 LEU A CA 1
ATOM 1590 C C . LEU A 1 204 ? 2.031 -9.549 8.681 1.00 95.06 204 LEU A C 1
ATOM 1592 O O . LEU A 1 204 ? 1.726 -8.973 9.720 1.00 95.06 204 LEU A O 1
ATOM 1596 N N . GLN A 1 205 ? 2.268 -10.856 8.636 1.00 93.50 205 GLN A N 1
ATOM 1597 C CA . GLN A 1 205 ? 2.348 -11.688 9.837 1.00 93.50 205 GLN A CA 1
ATOM 1598 C C . GLN A 1 205 ? 3.758 -11.624 10.430 1.00 93.50 205 GLN A C 1
ATOM 1600 O O . GLN A 1 205 ? 4.718 -11.993 9.749 1.00 93.50 205 GLN A O 1
ATOM 1605 N N . MET A 1 206 ? 3.885 -11.206 11.691 1.00 92.25 206 MET A N 1
ATOM 1606 C CA . MET A 1 206 ? 5.170 -11.037 12.389 1.00 92.25 206 MET A CA 1
ATOM 1607 C C . MET A 1 206 ? 5.715 -12.361 12.950 1.00 92.25 206 MET A C 1
ATOM 1609 O O . MET A 1 206 ? 6.073 -12.456 14.121 1.00 92.25 206 MET A O 1
ATOM 1613 N N . THR A 1 207 ? 5.781 -13.406 12.127 1.00 93.12 207 THR A N 1
ATOM 1614 C CA . THR A 1 207 ? 6.445 -14.662 12.507 1.00 93.12 207 THR A CA 1
ATOM 1615 C C . THR A 1 207 ? 7.961 -14.509 12.407 1.00 93.12 207 THR A C 1
ATOM 1617 O O . THR A 1 207 ? 8.463 -13.745 11.581 1.00 93.12 207 THR A O 1
ATOM 1620 N N . ILE A 1 208 ? 8.720 -15.272 13.198 1.00 93.56 208 ILE A N 1
ATOM 1621 C CA . ILE A 1 208 ? 10.195 -15.264 13.129 1.00 93.56 208 ILE A CA 1
ATOM 1622 C C . ILE A 1 208 ? 10.675 -15.599 11.708 1.00 93.56 208 ILE A C 1
ATOM 1624 O O . ILE A 1 208 ? 11.593 -14.962 11.191 1.00 93.56 208 ILE A O 1
ATOM 1628 N N . GLU A 1 209 ? 10.019 -16.562 11.056 1.00 93.31 209 GLU A N 1
ATOM 1629 C CA . GLU A 1 209 ? 10.311 -16.941 9.674 1.00 93.31 209 GLU A CA 1
ATOM 1630 C C . GLU A 1 209 ? 10.137 -15.760 8.716 1.00 93.31 209 GLU A C 1
ATOM 1632 O O . GLU A 1 209 ? 11.062 -15.455 7.965 1.00 93.31 209 GLU A O 1
ATOM 1637 N N . ASN A 1 210 ? 9.004 -15.052 8.758 1.00 93.81 210 ASN A N 1
ATOM 1638 C CA . ASN A 1 210 ? 8.765 -13.902 7.883 1.00 93.81 210 ASN A CA 1
ATOM 1639 C C . ASN A 1 210 ? 9.756 -12.771 8.155 1.00 93.81 210 ASN A C 1
ATOM 1641 O O . ASN A 1 210 ? 10.271 -12.165 7.215 1.00 93.81 210 ASN A O 1
ATOM 1645 N N . MET A 1 211 ? 10.061 -12.512 9.428 1.00 93.31 211 MET A N 1
ATOM 1646 C CA . MET A 1 211 ? 10.991 -11.451 9.805 1.00 93.31 211 MET A CA 1
ATOM 1647 C C . MET A 1 211 ? 12.411 -11.710 9.303 1.00 93.31 211 MET A C 1
ATOM 1649 O O . MET A 1 211 ? 13.064 -10.761 8.881 1.00 93.31 211 MET A O 1
ATOM 1653 N N . ASN A 1 212 ? 12.878 -12.958 9.279 1.00 93.88 212 ASN A N 1
ATOM 1654 C CA . ASN A 1 212 ? 14.223 -13.293 8.793 1.00 93.88 212 ASN A CA 1
ATOM 1655 C C . ASN A 1 212 ? 14.254 -13.547 7.262 1.00 93.88 212 ASN A C 1
ATOM 1657 O O . ASN A 1 212 ? 15.224 -13.219 6.569 1.00 93.88 212 ASN A O 1
ATOM 1661 N N . SER A 1 213 ? 13.184 -14.099 6.678 1.00 92.44 213 SER A N 1
ATOM 1662 C CA . SER A 1 213 ? 13.157 -14.513 5.263 1.00 92.44 213 SER A CA 1
ATOM 1663 C C . SER A 1 213 ? 12.741 -13.408 4.288 1.00 92.44 213 SER A C 1
ATOM 1665 O O . SER A 1 213 ? 13.349 -13.283 3.218 1.00 92.44 213 SER A O 1
ATOM 1667 N N . LEU A 1 214 ? 11.777 -12.555 4.639 1.00 93.12 214 LEU A N 1
ATOM 1668 C CA . LEU A 1 214 ? 11.271 -11.524 3.732 1.00 93.12 214 LEU A CA 1
ATOM 1669 C C . LEU A 1 214 ? 12.251 -10.350 3.609 1.00 93.12 214 LEU A C 1
ATOM 1671 O O . LEU A 1 214 ? 13.088 -10.097 4.479 1.00 93.12 214 LEU A O 1
ATOM 1675 N N . LYS A 1 215 ? 12.154 -9.621 2.497 1.00 91.62 215 LYS A N 1
ATOM 1676 C CA . LYS A 1 215 ? 12.925 -8.398 2.242 1.00 91.62 215 LYS A CA 1
ATOM 1677 C C . LYS A 1 215 ? 12.014 -7.197 2.471 1.00 91.62 215 LYS A C 1
ATOM 1679 O O . LYS A 1 215 ? 11.014 -7.061 1.774 1.00 91.62 215 LYS A O 1
ATOM 1684 N N . PHE A 1 216 ? 12.319 -6.361 3.463 1.00 94.50 216 PHE A N 1
ATOM 1685 C CA . PHE A 1 216 ? 11.451 -5.234 3.821 1.00 94.50 216 PHE A CA 1
ATOM 1686 C C . PHE A 1 216 ? 11.796 -3.987 3.021 1.00 94.50 216 PHE A C 1
ATOM 1688 O O . PHE A 1 216 ? 10.928 -3.433 2.346 1.00 94.50 216 PHE A O 1
ATOM 1695 N N . ASN A 1 217 ? 13.067 -3.596 3.058 1.00 94.06 217 ASN A N 1
ATOM 1696 C CA . ASN A 1 217 ? 13.573 -2.471 2.289 1.00 94.06 217 ASN A CA 1
ATOM 1697 C C . ASN A 1 217 ? 13.936 -2.903 0.860 1.00 94.06 217 ASN A C 1
ATOM 1699 O O . ASN A 1 217 ? 14.487 -3.995 0.673 1.00 94.06 217 ASN A O 1
ATOM 1703 N N . PRO A 1 218 ? 13.661 -2.059 -0.147 1.00 93.62 218 PRO A N 1
ATOM 1704 C CA . PRO A 1 218 ? 14.244 -2.210 -1.472 1.00 93.62 218 PRO A CA 1
ATOM 1705 C C . PRO A 1 218 ? 15.771 -2.132 -1.409 1.00 93.62 218 PRO A C 1
ATOM 1707 O O . PRO A 1 218 ? 16.315 -1.368 -0.609 1.00 93.62 218 PRO A O 1
ATOM 1710 N N . HIS A 1 219 ? 16.459 -2.879 -2.271 1.00 92.81 219 HIS A N 1
ATOM 1711 C CA . HIS A 1 219 ? 17.920 -2.822 -2.380 1.00 92.81 219 HIS A CA 1
ATOM 1712 C C . HIS A 1 219 ? 18.375 -2.813 -3.835 1.00 92.81 219 HIS A C 1
ATOM 1714 O O . HIS A 1 219 ? 17.706 -3.366 -4.711 1.00 92.81 219 HIS A O 1
ATOM 1720 N N . LYS A 1 220 ? 19.513 -2.177 -4.104 1.00 92.31 220 LYS A N 1
ATOM 1721 C CA . LYS A 1 220 ? 20.139 -2.196 -5.425 1.00 92.31 220 LYS A CA 1
ATOM 1722 C C . LYS A 1 220 ? 20.873 -3.521 -5.618 1.00 92.31 220 LYS A C 1
ATOM 1724 O O . LYS A 1 220 ? 21.820 -3.826 -4.902 1.00 92.31 220 LYS A O 1
ATOM 1729 N N . ASP A 1 221 ? 20.439 -4.287 -6.608 1.00 89.44 221 ASP A N 1
ATOM 1730 C CA . ASP A 1 221 ? 21.204 -5.398 -7.149 1.00 89.44 221 ASP A CA 1
ATOM 1731 C C . ASP A 1 221 ? 22.170 -4.857 -8.208 1.00 89.44 221 ASP A C 1
ATOM 1733 O O . ASP A 1 221 ? 21.761 -4.305 -9.235 1.00 89.44 221 ASP A O 1
ATOM 1737 N N . TYR A 1 222 ? 23.462 -4.976 -7.919 1.00 87.19 222 TYR A N 1
ATOM 1738 C CA . TYR A 1 222 ? 24.534 -4.502 -8.782 1.00 87.19 222 TYR A CA 1
ATOM 1739 C C . TYR A 1 222 ? 24.872 -5.476 -9.912 1.00 87.19 222 TYR A C 1
ATOM 1741 O O . TYR A 1 222 ? 25.453 -5.033 -10.898 1.00 87.19 222 TYR A O 1
ATOM 1749 N N . THR A 1 223 ? 24.512 -6.764 -9.819 1.00 85.06 223 THR A N 1
ATOM 1750 C CA . THR A 1 223 ? 24.797 -7.718 -10.909 1.00 85.06 223 THR A CA 1
ATOM 1751 C C . THR A 1 223 ? 23.799 -7.545 -12.046 1.00 85.06 223 THR A C 1
ATOM 1753 O O . THR A 1 223 ? 24.187 -7.417 -13.203 1.00 85.06 223 THR A O 1
ATOM 1756 N N . ALA A 1 224 ? 22.514 -7.451 -11.701 1.00 83.56 224 ALA A N 1
ATOM 1757 C CA . ALA A 1 224 ? 21.431 -7.205 -12.648 1.00 83.56 224 ALA A CA 1
ATOM 1758 C C . ALA A 1 224 ? 21.167 -5.708 -12.908 1.00 83.56 224 ALA A C 1
ATOM 1760 O O . ALA A 1 224 ? 20.206 -5.376 -13.600 1.00 83.56 224 ALA A O 1
ATOM 1761 N N . ASN A 1 225 ? 21.950 -4.814 -12.289 1.00 86.69 225 ASN A N 1
ATOM 1762 C CA . ASN A 1 225 ? 21.775 -3.356 -12.284 1.00 86.69 225 ASN A CA 1
ATOM 1763 C C . ASN A 1 225 ? 20.327 -2.895 -11.992 1.00 86.69 225 ASN A C 1
ATOM 1765 O O . ASN A 1 225 ? 19.860 -1.841 -12.437 1.00 86.69 225 ASN A O 1
ATOM 1769 N N . ARG A 1 226 ? 19.599 -3.633 -11.152 1.00 88.00 226 ARG A N 1
ATOM 1770 C CA . ARG A 1 226 ? 18.167 -3.427 -10.895 1.00 88.00 226 ARG A CA 1
ATOM 1771 C C . ARG A 1 226 ? 17.920 -3.054 -9.445 1.00 88.00 226 ARG A C 1
ATOM 1773 O O . ARG A 1 226 ? 18.566 -3.564 -8.543 1.00 88.00 226 ARG A O 1
ATOM 1780 N N . LEU A 1 227 ? 16.938 -2.196 -9.193 1.00 89.69 227 LEU A N 1
ATOM 1781 C CA . LEU A 1 227 ? 16.392 -2.078 -7.848 1.00 89.69 227 LEU A CA 1
ATOM 1782 C C . LEU A 1 227 ? 15.443 -3.253 -7.582 1.00 89.69 227 LEU A C 1
ATOM 1784 O O . LEU A 1 227 ? 14.410 -3.374 -8.243 1.00 89.69 227 LEU A O 1
ATOM 1788 N N . VAL A 1 228 ? 15.781 -4.091 -6.608 1.00 91.00 228 VAL A N 1
ATOM 1789 C CA . VAL A 1 228 ? 14.932 -5.190 -6.154 1.00 91.00 228 VAL A CA 1
ATOM 1790 C C . VAL A 1 228 ? 13.971 -4.683 -5.086 1.00 91.00 228 VAL A C 1
ATOM 1792 O O . VAL A 1 228 ? 14.378 -4.037 -4.117 1.00 91.00 228 VAL A O 1
ATOM 1795 N N . SER A 1 229 ? 12.694 -4.989 -5.270 1.00 92.12 229 SER A N 1
ATOM 1796 C CA . SER A 1 229 ? 11.604 -4.523 -4.430 1.00 92.12 229 SER A CA 1
ATOM 1797 C C . SER A 1 229 ? 11.571 -5.214 -3.071 1.00 92.12 229 SER A C 1
ATOM 1799 O O . SER A 1 229 ? 11.976 -6.367 -2.909 1.00 92.12 229 SER A O 1
ATOM 1801 N N . GLY A 1 230 ? 11.089 -4.474 -2.076 1.00 92.81 230 GLY A N 1
ATOM 1802 C CA . GLY A 1 230 ? 10.824 -4.975 -0.731 1.00 92.81 230 GLY A CA 1
ATOM 1803 C C . GLY A 1 230 ? 9.354 -4.799 -0.366 1.00 92.81 230 GLY A C 1
ATOM 1804 O O . GLY A 1 230 ? 8.663 -3.966 -0.950 1.00 92.81 230 GLY A O 1
ATOM 1805 N N . ILE A 1 231 ? 8.875 -5.542 0.631 1.00 94.56 231 ILE A N 1
ATOM 1806 C CA . ILE A 1 231 ? 7.452 -5.546 1.008 1.00 94.56 231 ILE A CA 1
ATOM 1807 C C . ILE A 1 231 ? 6.949 -4.187 1.510 1.00 94.56 231 ILE A C 1
ATOM 1809 O O . ILE A 1 231 ? 5.746 -3.944 1.504 1.00 94.56 231 ILE A O 1
ATOM 1813 N N . LEU A 1 232 ? 7.846 -3.300 1.961 1.00 94.25 232 LEU A N 1
ATOM 1814 C CA . LEU A 1 232 ? 7.475 -1.951 2.400 1.00 94.25 232 LEU A CA 1
ATOM 1815 C C . LEU A 1 232 ? 7.334 -0.977 1.228 1.00 94.25 232 LEU A C 1
ATOM 1817 O O . LEU A 1 232 ? 6.872 0.145 1.425 1.00 94.25 232 LEU A O 1
ATOM 1821 N N . GLN A 1 233 ? 7.697 -1.391 0.010 1.00 92.88 233 GLN A N 1
ATOM 1822 C CA . GLN A 1 233 ? 7.541 -0.621 -1.219 1.00 92.88 233 GLN A CA 1
ATOM 1823 C C . GLN A 1 233 ? 6.070 -0.601 -1.678 1.00 92.88 233 GLN A C 1
ATOM 1825 O O . GLN A 1 233 ? 5.724 -1.003 -2.785 1.00 92.88 233 GLN A O 1
ATOM 1830 N N . LEU A 1 234 ? 5.194 -0.145 -0.789 1.00 91.62 234 LEU A N 1
ATOM 1831 C CA . LEU A 1 234 ? 3.763 -0.028 -1.013 1.00 91.62 234 LEU A CA 1
ATOM 1832 C C . LEU A 1 234 ? 3.435 1.333 -1.618 1.00 91.62 234 LEU A C 1
ATOM 1834 O O . LEU A 1 234 ? 4.128 2.332 -1.391 1.00 91.62 234 LEU A O 1
ATOM 1838 N N . ALA A 1 235 ? 2.340 1.374 -2.366 1.00 90.50 235 ALA A N 1
ATOM 1839 C CA . ALA A 1 235 ? 1.820 2.616 -2.899 1.00 90.50 235 ALA A CA 1
ATOM 1840 C C . ALA A 1 235 ? 1.256 3.506 -1.779 1.00 90.50 235 ALA A C 1
ATOM 1842 O O . ALA A 1 235 ? 0.866 3.027 -0.706 1.00 90.50 235 ALA A O 1
ATOM 1843 N N . ASN A 1 236 ? 1.199 4.815 -2.028 1.00 88.19 236 ASN A N 1
ATOM 1844 C CA . ASN A 1 236 ? 0.667 5.766 -1.054 1.00 88.19 236 ASN A CA 1
ATOM 1845 C C . ASN A 1 236 ? -0.772 5.405 -0.632 1.00 88.19 236 ASN A C 1
ATOM 1847 O O . ASN A 1 236 ? -1.559 4.916 -1.440 1.00 88.19 236 ASN A O 1
ATOM 1851 N N . SER A 1 237 ? -1.110 5.672 0.631 1.00 88.69 237 SER A N 1
ATOM 1852 C CA . SER A 1 237 ? -2.426 5.382 1.226 1.00 88.69 237 SER A CA 1
ATOM 1853 C C . SER A 1 237 ? -2.824 3.895 1.269 1.00 88.69 237 SER A C 1
ATOM 1855 O O . SER A 1 237 ? -3.999 3.581 1.447 1.00 88.69 237 SER A O 1
ATOM 1857 N N . THR A 1 238 ? -1.866 2.968 1.152 1.00 92.94 238 THR A N 1
ATOM 1858 C CA . THR A 1 238 ? -2.107 1.536 1.402 1.00 92.94 238 THR A CA 1
ATOM 1859 C C . THR A 1 238 ? -2.249 1.275 2.903 1.00 92.94 238 THR A C 1
ATOM 1861 O O . THR A 1 238 ? -1.373 1.654 3.684 1.00 92.94 238 THR A O 1
ATOM 1864 N N . SER A 1 239 ? -3.317 0.591 3.325 1.00 94.62 239 SER A N 1
ATOM 1865 C CA . SER A 1 239 ? -3.476 0.176 4.725 1.00 94.62 239 SER A CA 1
ATOM 1866 C C . SER A 1 239 ? -2.569 -1.016 5.032 1.00 94.62 239 SER A C 1
ATOM 1868 O O . SER A 1 239 ? -2.765 -2.119 4.519 1.00 94.62 239 SER A O 1
ATOM 1870 N N . PHE A 1 240 ? -1.550 -0.790 5.857 1.00 95.25 240 PHE A N 1
ATOM 1871 C CA . PHE A 1 240 ? -0.585 -1.817 6.229 1.00 95.25 240 PHE A CA 1
ATOM 1872 C C . PHE A 1 240 ? -0.902 -2.370 7.620 1.00 95.25 240 PHE A C 1
ATOM 1874 O O . PHE A 1 240 ? -0.763 -1.668 8.622 1.00 95.25 240 PHE A O 1
ATOM 1881 N N . VAL A 1 241 ? -1.347 -3.625 7.669 1.00 95.56 241 VAL A N 1
ATOM 1882 C CA . VAL A 1 241 ? -1.776 -4.313 8.892 1.00 95.56 241 VAL A CA 1
ATOM 1883 C C . VAL A 1 241 ? -0.672 -5.254 9.350 1.00 95.56 241 VAL A C 1
ATOM 1885 O O . VAL A 1 241 ? -0.251 -6.136 8.605 1.00 95.56 241 VAL A O 1
ATOM 1888 N N . ILE A 1 242 ? -0.218 -5.085 10.588 1.00 95.00 242 ILE A N 1
ATOM 1889 C CA . ILE A 1 242 ? 0.837 -5.904 11.185 1.00 95.00 242 ILE A CA 1
ATOM 1890 C C . ILE A 1 242 ? 0.195 -6.823 12.223 1.00 95.00 242 ILE A C 1
ATOM 1892 O O . ILE A 1 242 ? -0.414 -6.358 13.183 1.00 95.00 242 ILE A O 1
ATOM 1896 N N . ASP A 1 243 ? 0.312 -8.131 12.016 1.00 93.44 243 ASP A N 1
ATOM 1897 C CA . ASP A 1 243 ? -0.209 -9.145 12.928 1.00 93.44 243 ASP A CA 1
ATOM 1898 C C . ASP A 1 243 ? 0.899 -9.621 13.875 1.00 93.44 243 ASP A C 1
ATOM 1900 O O . ASP A 1 243 ? 1.688 -10.512 13.546 1.00 93.44 243 ASP A O 1
ATOM 1904 N N . GLU A 1 244 ? 0.956 -8.996 15.052 1.00 91.38 244 GLU A N 1
ATOM 1905 C CA . GLU A 1 244 ? 1.874 -9.337 16.146 1.00 91.38 244 GLU A CA 1
ATOM 1906 C C . GLU A 1 244 ? 1.395 -10.535 16.986 1.00 91.38 244 GLU A C 1
ATOM 1908 O O . GLU A 1 244 ? 2.129 -11.009 17.850 1.00 91.38 244 GLU A O 1
ATOM 1913 N N . THR A 1 245 ? 0.191 -11.075 16.751 1.00 89.75 245 THR A N 1
ATOM 1914 C CA . THR A 1 245 ? -0.343 -12.186 17.570 1.00 89.75 245 THR A CA 1
ATOM 1915 C C . THR A 1 245 ? 0.390 -13.510 17.344 1.00 89.75 245 THR A C 1
ATOM 1917 O O . THR A 1 245 ? 0.351 -14.389 18.204 1.00 89.75 245 THR A O 1
ATOM 1920 N N . LEU A 1 246 ? 1.082 -13.624 16.208 1.00 86.69 246 LEU A N 1
ATOM 1921 C CA . LEU A 1 246 ? 1.921 -14.759 15.818 1.00 86.69 246 LEU A CA 1
ATOM 1922 C C . LEU A 1 246 ? 3.403 -14.555 16.176 1.00 86.69 246 LEU A C 1
ATOM 1924 O O . LEU A 1 246 ? 4.253 -15.346 15.764 1.00 86.69 246 LEU A O 1
ATOM 1928 N N . LEU A 1 247 ? 3.729 -13.479 16.897 1.00 87.25 247 LEU A N 1
ATOM 1929 C CA . LEU A 1 247 ? 5.087 -13.219 17.350 1.00 87.25 247 LEU A CA 1
ATOM 1930 C C . LEU A 1 247 ? 5.423 -14.152 18.519 1.00 87.25 247 LEU A C 1
ATOM 1932 O O . LEU A 1 247 ? 4.821 -14.086 19.592 1.00 87.25 247 LEU A O 1
ATOM 1936 N N . GLU A 1 248 ? 6.415 -15.009 18.312 1.00 88.19 248 GLU A N 1
ATOM 1937 C CA . GLU A 1 248 ? 6.892 -15.970 19.304 1.00 88.19 248 GLU A CA 1
ATOM 1938 C C . GLU A 1 248 ? 8.298 -15.611 19.796 1.00 88.19 248 GLU A C 1
ATOM 1940 O O . GLU A 1 248 ? 9.042 -14.860 19.161 1.00 88.19 248 GLU A O 1
ATOM 1945 N N . GLN A 1 249 ? 8.682 -16.161 20.949 1.00 87.25 249 GLN A N 1
ATOM 1946 C CA . GLN A 1 249 ? 10.042 -16.011 21.452 1.00 87.25 249 GLN A CA 1
ATOM 1947 C C . GLN A 1 249 ? 11.018 -16.797 20.566 1.00 87.25 249 GLN A C 1
ATOM 1949 O O . GLN A 1 249 ? 10.890 -18.006 20.400 1.00 87.25 249 GLN A O 1
ATOM 1954 N N . GLY A 1 250 ? 12.048 -16.123 20.061 1.00 88.38 250 GLY A N 1
ATOM 1955 C CA . GLY A 1 250 ? 13.151 -16.758 19.348 1.00 88.38 250 GLY A CA 1
ATOM 1956 C C . GLY A 1 250 ? 14.195 -15.742 18.904 1.00 88.38 250 GLY A C 1
ATOM 1957 O O . GLY A 1 250 ? 14.260 -14.640 19.450 1.00 88.38 250 GLY A O 1
ATOM 1958 N N . GLN A 1 251 ? 15.050 -16.127 17.956 1.00 89.44 251 GLN A N 1
ATOM 1959 C CA . GLN A 1 251 ? 16.161 -15.287 17.507 1.00 89.44 251 GLN A CA 1
ATOM 1960 C C . GLN A 1 251 ? 15.879 -14.679 16.135 1.00 89.44 251 GLN A C 1
ATOM 1962 O O . GLN A 1 251 ? 15.626 -15.384 15.157 1.00 89.44 251 GLN A O 1
ATOM 1967 N N . LEU A 1 252 ? 15.964 -13.353 16.079 1.00 91.25 252 LEU A N 1
ATOM 1968 C CA . LEU A 1 252 ? 16.081 -12.623 14.827 1.00 91.25 252 LEU A CA 1
ATOM 1969 C C . LEU A 1 252 ? 17.547 -12.621 14.408 1.00 91.25 252 LEU A C 1
ATOM 1971 O O . LEU A 1 252 ? 18.428 -12.339 15.224 1.00 91.25 252 LEU A O 1
ATOM 1975 N N . ASP A 1 253 ? 17.797 -12.934 13.142 1.00 93.50 253 ASP A N 1
ATOM 1976 C CA . ASP A 1 253 ? 19.125 -12.769 12.568 1.00 93.50 253 ASP A CA 1
ATOM 1977 C C . ASP A 1 253 ? 19.400 -11.281 12.272 1.00 93.50 253 ASP A C 1
ATOM 1979 O O . ASP A 1 253 ? 18.586 -10.391 12.543 1.00 93.50 253 ASP A O 1
ATOM 1983 N N . THR A 1 254 ? 20.574 -10.980 11.721 1.00 92.75 254 THR A N 1
ATOM 1984 C CA . THR A 1 254 ? 20.952 -9.602 11.373 1.00 92.75 254 THR A CA 1
ATOM 1985 C C . THR A 1 254 ? 19.959 -8.948 10.409 1.00 92.75 254 THR A C 1
ATOM 1987 O O . THR A 1 254 ? 19.690 -7.749 10.523 1.00 92.75 254 THR A O 1
ATOM 1990 N N . LYS A 1 255 ? 19.371 -9.730 9.498 1.00 91.88 255 LYS A N 1
ATOM 1991 C CA . LYS A 1 255 ? 18.365 -9.270 8.542 1.00 91.88 255 LYS A CA 1
ATOM 1992 C C . LYS A 1 255 ? 17.017 -9.037 9.224 1.00 91.88 255 LYS A C 1
ATOM 1994 O O . LYS A 1 255 ? 16.403 -8.002 8.980 1.00 91.88 255 LYS A O 1
ATOM 1999 N N . GLY A 1 256 ? 16.601 -9.908 10.137 1.00 92.50 256 GLY A N 1
ATOM 2000 C CA . GLY A 1 256 ? 15.416 -9.729 10.971 1.00 92.50 256 GLY A CA 1
ATOM 2001 C C . GLY A 1 256 ? 15.484 -8.465 11.820 1.00 92.50 256 GLY A C 1
ATOM 2002 O O . GLY A 1 256 ? 14.527 -7.690 11.853 1.00 92.50 256 GLY A O 1
ATOM 2003 N N . VAL A 1 257 ? 16.638 -8.184 12.431 1.00 93.12 257 VAL A N 1
ATOM 2004 C CA . VAL A 1 257 ? 16.860 -6.930 13.173 1.00 93.12 257 VAL A CA 1
ATOM 2005 C C . VAL A 1 257 ? 16.760 -5.713 12.245 1.00 93.12 257 VAL A C 1
ATOM 2007 O O . VAL A 1 257 ? 16.137 -4.711 12.610 1.00 93.12 257 VAL A O 1
ATOM 2010 N N . HIS A 1 258 ? 17.318 -5.793 11.033 1.00 93.38 258 HIS A N 1
ATOM 2011 C CA . HIS A 1 258 ? 17.197 -4.723 10.040 1.00 93.38 258 HIS A CA 1
ATOM 2012 C C . HIS A 1 258 ? 15.739 -4.511 9.597 1.00 93.38 258 HIS A C 1
ATOM 2014 O O . HIS A 1 258 ? 15.277 -3.373 9.537 1.00 93.38 258 HIS A O 1
ATOM 2020 N N . ASN A 1 259 ? 14.988 -5.590 9.372 1.00 94.25 259 ASN A N 1
ATOM 2021 C CA . ASN A 1 259 ? 13.573 -5.549 9.002 1.00 94.25 259 ASN A CA 1
ATOM 2022 C C . ASN A 1 259 ? 12.705 -4.919 10.110 1.00 94.25 259 ASN A C 1
ATOM 2024 O O . ASN A 1 259 ? 11.872 -4.057 9.825 1.00 94.25 259 ASN A O 1
ATOM 2028 N N . VAL A 1 260 ? 12.938 -5.258 11.385 1.00 93.50 260 VAL A N 1
ATOM 2029 C CA . VAL A 1 260 ? 12.259 -4.605 12.525 1.00 93.50 260 VAL A CA 1
ATOM 2030 C C . VAL A 1 260 ? 12.605 -3.116 12.593 1.00 93.50 260 VAL A C 1
ATOM 2032 O O . VAL A 1 260 ? 11.725 -2.279 12.806 1.00 93.50 260 VAL A O 1
ATOM 2035 N N . LYS A 1 261 ? 13.875 -2.755 12.376 1.00 94.62 261 LYS A N 1
ATOM 2036 C CA . LYS A 1 261 ? 14.298 -1.349 12.341 1.00 94.62 261 LYS A CA 1
ATOM 2037 C C . LYS A 1 261 ? 13.613 -0.585 11.204 1.00 94.62 261 LYS A C 1
ATOM 2039 O O . LYS A 1 261 ? 13.167 0.541 11.424 1.00 94.62 261 LYS A O 1
ATOM 2044 N N . ALA A 1 262 ? 13.486 -1.199 10.029 1.00 94.88 262 ALA A N 1
ATOM 2045 C CA . ALA A 1 262 ? 12.770 -0.634 8.890 1.00 94.88 262 ALA A CA 1
ATOM 2046 C C . ALA A 1 262 ? 11.286 -0.388 9.210 1.00 94.88 262 ALA A C 1
ATOM 2048 O O . ALA A 1 262 ? 10.777 0.699 8.936 1.00 94.88 262 ALA A O 1
ATOM 2049 N N . LEU A 1 263 ? 10.613 -1.335 9.880 1.00 94.94 263 LEU A N 1
ATOM 2050 C CA . LEU A 1 263 ? 9.247 -1.127 10.379 1.00 94.94 263 LEU A CA 1
ATOM 2051 C C . LEU A 1 263 ? 9.165 0.046 11.356 1.00 94.94 263 LEU A C 1
ATOM 2053 O O . LEU A 1 263 ? 8.296 0.900 11.208 1.00 94.94 263 LEU A O 1
ATOM 2057 N N . GLY A 1 264 ? 10.078 0.124 12.326 1.00 94.31 264 GLY A N 1
ATOM 2058 C CA . GLY A 1 264 ? 10.125 1.240 13.273 1.00 94.31 264 GLY A CA 1
ATOM 2059 C C . GLY A 1 264 ? 10.324 2.590 12.576 1.00 94.31 264 GLY A C 1
ATOM 2060 O O . GLY A 1 264 ? 9.672 3.580 12.926 1.00 94.31 264 GLY A O 1
ATOM 2061 N N . HIS A 1 265 ? 11.170 2.627 11.543 1.00 93.69 265 HIS A N 1
ATOM 2062 C CA . HIS A 1 265 ? 11.390 3.817 10.726 1.00 93.69 265 HIS A CA 1
ATOM 2063 C C . HIS A 1 265 ? 10.123 4.204 9.945 1.00 93.69 265 HIS A C 1
ATOM 2065 O O . HIS A 1 265 ? 9.689 5.356 10.015 1.00 93.69 265 HIS A O 1
ATOM 2071 N N . LEU A 1 266 ? 9.448 3.241 9.312 1.00 93.50 266 LEU A N 1
ATOM 2072 C CA . LEU A 1 266 ? 8.176 3.458 8.619 1.00 93.50 266 LEU A CA 1
ATOM 2073 C C . LEU A 1 266 ? 7.076 3.949 9.575 1.00 93.50 266 LEU A C 1
ATOM 2075 O O . LEU A 1 266 ? 6.363 4.917 9.279 1.00 93.50 266 LEU A O 1
ATOM 2079 N N . ILE A 1 267 ? 6.956 3.319 10.745 1.00 92.62 267 ILE A N 1
ATOM 2080 C CA . ILE A 1 267 ? 6.006 3.695 11.796 1.00 92.62 267 ILE A CA 1
ATOM 2081 C C . ILE A 1 267 ? 6.328 5.080 12.350 1.00 92.62 267 ILE A C 1
ATOM 2083 O O . ILE A 1 267 ? 5.403 5.780 12.721 1.00 92.62 267 ILE A O 1
ATOM 2087 N N . THR A 1 268 ? 7.568 5.545 12.379 1.00 91.44 268 THR A N 1
ATOM 2088 C CA . THR A 1 268 ? 7.852 6.879 12.935 1.00 91.44 268 THR A CA 1
ATOM 2089 C C . THR A 1 268 ? 7.747 7.968 11.865 1.00 91.44 268 THR A C 1
ATOM 2091 O O . THR A 1 268 ? 7.098 8.994 12.062 1.00 91.44 268 THR A O 1
ATOM 2094 N N . TRP A 1 269 ? 8.326 7.725 10.691 1.00 91.31 269 TRP A N 1
ATOM 2095 C CA . TRP A 1 269 ? 8.601 8.763 9.695 1.00 91.31 269 TRP A CA 1
ATOM 2096 C C . TRP A 1 269 ? 7.767 8.647 8.423 1.00 91.31 269 TRP A C 1
ATOM 2098 O O . TRP A 1 269 ? 7.752 9.580 7.614 1.00 91.31 269 TRP A O 1
ATOM 2108 N N . GLN A 1 270 ? 7.051 7.532 8.236 1.00 90.25 270 GLN A N 1
ATOM 2109 C CA . GLN A 1 270 ? 6.318 7.236 6.998 1.00 90.25 270 GLN A CA 1
ATOM 2110 C C . GLN A 1 270 ? 7.234 7.365 5.775 1.00 90.25 270 GLN A C 1
ATOM 2112 O O . GLN A 1 270 ? 6.902 8.052 4.807 1.00 90.25 270 GLN A O 1
ATOM 2117 N N . LYS A 1 271 ? 8.432 6.786 5.881 1.00 89.81 271 LYS A N 1
ATOM 2118 C CA . LYS A 1 271 ? 9.452 6.714 4.835 1.00 89.81 271 LYS A CA 1
ATOM 2119 C C . LYS A 1 271 ? 10.011 5.297 4.803 1.00 89.81 271 LYS A C 1
ATOM 2121 O O . LYS A 1 271 ? 10.039 4.624 5.830 1.00 89.81 271 LYS A O 1
ATOM 2126 N N . VAL A 1 272 ? 10.437 4.881 3.619 1.00 91.69 272 VAL A N 1
ATOM 2127 C CA . VAL A 1 272 ? 11.100 3.601 3.378 1.00 91.69 272 VAL A CA 1
ATOM 2128 C C . VAL A 1 272 ? 12.474 3.922 2.828 1.00 91.69 272 VAL A C 1
ATOM 2130 O O . VAL A 1 272 ? 12.582 4.703 1.880 1.00 91.69 272 VAL A O 1
ATOM 2133 N N . ASP A 1 273 ? 13.502 3.353 3.444 1.00 90.81 273 ASP A N 1
ATOM 2134 C CA . ASP A 1 273 ? 14.879 3.538 3.007 1.00 90.81 273 ASP A CA 1
ATOM 2135 C C . ASP A 1 273 ? 15.217 2.533 1.912 1.00 90.81 273 ASP A C 1
ATOM 2137 O O . ASP A 1 273 ? 14.695 1.418 1.884 1.00 90.81 273 ASP A O 1
ATOM 2141 N N . TYR A 1 274 ? 16.082 2.958 0.998 1.00 91.31 274 TYR A N 1
ATOM 2142 C CA . TYR A 1 274 ? 16.541 2.146 -0.117 1.00 91.31 274 TYR A CA 1
ATOM 2143 C C . TYR A 1 274 ? 18.006 1.829 0.142 1.00 91.31 274 TYR A C 1
ATOM 2145 O O . TYR A 1 274 ? 18.819 2.738 0.327 1.00 91.31 274 TYR A O 1
ATOM 2153 N N . ASP A 1 275 ? 18.325 0.542 0.201 1.00 90.12 275 ASP A N 1
ATOM 2154 C CA . ASP A 1 275 ? 19.678 0.078 0.465 1.00 90.12 275 ASP A CA 1
ATOM 2155 C C . ASP A 1 275 ? 20.484 0.058 -0.838 1.00 90.12 275 ASP A C 1
ATOM 2157 O O . ASP A 1 275 ? 20.263 -0.764 -1.727 1.00 90.12 275 ASP A O 1
ATOM 2161 N N . PHE A 1 276 ? 21.417 0.995 -0.956 1.00 87.62 276 PHE A N 1
ATOM 2162 C CA . PHE A 1 276 ? 22.379 1.039 -2.053 1.00 87.62 276 PHE A CA 1
ATOM 2163 C C . PHE A 1 276 ? 23.757 0.495 -1.643 1.00 87.62 276 PHE A C 1
ATOM 2165 O O . PHE A 1 276 ? 24.678 0.541 -2.445 1.00 87.62 276 PHE A O 1
ATOM 2172 N N . SER A 1 277 ? 23.920 -0.036 -0.428 1.00 78.62 277 SER A N 1
ATOM 2173 C CA . SER A 1 277 ? 25.165 -0.670 0.037 1.00 78.62 277 SER A CA 1
ATOM 2174 C C . SER A 1 277 ? 26.427 0.213 -0.058 1.00 78.62 277 SER A C 1
ATOM 2176 O O . SER A 1 277 ? 27.515 -0.302 -0.316 1.00 78.62 277 SER A O 1
ATOM 2178 N N . TYR A 1 278 ? 26.276 1.530 0.147 1.00 55.69 278 TYR A N 1
ATOM 2179 C CA . TYR A 1 278 ? 27.383 2.495 0.249 1.00 55.69 278 TYR A CA 1
ATOM 2180 C C . TYR A 1 278 ? 28.030 2.517 1.636 1.00 55.69 278 TYR A C 1
ATOM 2182 O O . TYR A 1 278 ? 27.294 2.361 2.639 1.00 55.69 278 TYR A O 1
#

Secondary structure (DSSP, 8-state):
--------------SSTT------EEE--S-GGG--TT--EEEEEEEE--THHHHHHHHHHHHT--TT-TT-----HHHHHHHS--TTTS-EEEEEEEEE-S---TTS-S-TTSHHHHHHHHHHHTTHHHHHHHHHHHHHHHTTT-HHHHHHHHHHHH----EEETTEEES-------S--S-HHHHHHHHHHHHHHSSSEEEEE--HHHHHHS--S-EEETTTTEEEP-TT-PPTT-EEEEEGGG--S----HHHHHHHHHHHHHHHHS----B---

Sequence (278 aa):
MISLNCSSPLDLNFPLPGEKGPACLVKIYENGDSFKVNDILEVYGILSVDPVLNLLNNEERENSSSPMESMDCMDTVEEQRVHSPPASLVPRIHVILAQKLQHINPLLPPCLNEEESKSFVSSFMSELSPIRAELLGFLSHAFLGDSLAAEYVILHLISTVYARRDVLPLGKFTLNLSGCPRNSVFTEHVYRIIQQLVPASYRLQMTIENMNSLKFNPHKDYTANRLVSGILQLANSTSFVIDETLLEQGQLDTKGVHNVKALGHLITWQKVDYDFSY